Protein 2GKE (pdb70)

InterPro domains:
  IPR001653 Diaminopimelate epimerase, DapF [MF_00197] (1-274)
  IPR001653 Diaminopimelate epimerase, DapF [PF01678] (3-122)
  IPR001653 Diaminopimelate epimerase, DapF [PF01678] (152-266)
  IPR001653 Diaminopimelate epimerase, DapF [PTHR31689] (2-273)
  IPR001653 Diaminopimelate epimerase, DapF [TIGR00652] (1-272)
  IPR018510 Diaminopimelate epimerase, active site [PS01326] (64-78)

Solvent-accessible surface area: 11730 Å² total; per-residue (Å²): 33,124,16,4,18,0,45,0,9,33,2,15,0,0,0,0,21,17,67,109,47,131,17,143,39,73,63,112,25,2,107,112,1,10,72,129,176,110,28,31,2,3,16,3,0,0,1,0,30,59,37,173,64,119,154,27,27,12,14,2,61,1,12,6,26,47,8,29,62,16,7,7,13,1,0,0,0,0,0,0,0,40,7,0,43,94,85,61,44,22,142,111,100,75,0,26,0,12,10,103,105,44,85,6,54,0,21,23,71,146,94,100,65,0,70,0,34,8,18,74,2,62,30,101,10,86,139,0,27,6,83,27,140,142,85,92,114,70,8,113,0,194,16,137,87,89,77,10,97,3,3,2,0,3,6,14,8,2,3,0,4,11,97,23,143,58,14,149,111,14,52,0,117,98,10,0,52,57,0,20,72,18,141,48,4,90,101,72,0,6,0,5,0,2,30,38,74,78,98,95,46,0,71,2,31,4,50,11,20,9,31,17,69,14,90,1,9,1,1,4,0,0,0,0,0,0,2,0,27,40,42,49,75,8,57,60,76,0,65,0,36,13,69,30,26,53,1,87,0,54,3,102,12,101,60,80,44,0,62,0,10,2,61,15,55,54,87,90,79,19,146,36,109,89

Foldseek 3Di:
DKWFWKWFLQQIETEEECDPPPDDDALVVLLQQCDVPRHVHHQKYKYWHQDPPNVALTEIWIAGNSSDTFWDFQRVLQQVVVVCCVVVSDVDQWHWYHTPDGIKIWGQDPVRKIKIQLFFKAQACVVLPFDDPDGDLWDWADFPVDIFIFGWIHSSHIETEGEDADVVPPPCVPVVVRQQPGPRRPVGYWYKYWYDPAQAEIEIWIQDNRRGTGQDTQRRQQVNNLSCVVVVGHDQWHWYQGNSGIWIWGDPDDPTTIMIIGDMGTDGMDDDDD

Sequence (274 aa):
MQFSKMHGLGNDFVVVDGVTQNVFFTPETIRRLANRHCGIGFDQLLIVEAPYDPELDFHYRIFNADGSEVSQCGNGARCFARFVTLKGLTNKKDISVSTQKGNMVLTVKDDNQIRVNMGEPIWEPAKIPFTANKFEKNYILRTDIQTVLCGAVSMGNPHCVVQVDDIQTANVEQLGPLLESHERFPERVNAGFMQIINKEHIKLRVYERGAGETQACGSGACAAVAVGIMQGLLNNNVQVDLPGGSLMIEWNGVGHPLYMTGEATHIYDGFITL

Nearest PDB structures (foldseek):
  1gqz-assembly1_A  TM=9.013E-01  e=1.927E-58  Haemophilus influenzae Rd KW20
  2q9h-assembly1_A  TM=8.838E-01  e=5.453E-59  Haemophilus influenzae
  2q9j-assembly1_A  TM=8.646E-01  e=3.310E-58  Haemophilus influenzae
  1bwz-assembly1_A  TM=8.783E-01  e=7.097E-57  Haemophilus influenzae
  8qzy-assembly1_A  TM=8.628E-01  e=3.060E-44  Pseudomonas aeruginosa PA14

Structure (mmCIF, N/CA/C/O backbone):
data_2GKE
#
_entry.id   2GKE
#
_cell.length_a   96.394
_cell.length_b   104.020
_cell.length_c   59.936
_cell.angle_alpha   90.00
_cell.angle_beta   90.00
_cell.angle_gamma   90.00
#
_symmetry.space_group_name_H-M   'C 2 2 21'
#
loop_
_entity.id
_entity.type
_entity.pdbx_description
1 polymer 'Diaminopimelate epimerase'
2 non-polymer '(2S,6S)-2,6-DIAMINO-2-METHYLHEPTANEDIOIC ACID'
3 non-polymer GLYCEROL
4 non-polymer 'ACETIC ACID'
5 water water
#
loop_
_atom_site.group_PDB
_atom_site.id
_atom_site.type_symbol
_atom_site.label_atom_id
_atom_site.label_alt_id
_atom_site.label_comp_id
_atom_site.label_asym_id
_atom_site.label_entity_id
_atom_site.label_seq_id
_atom_site.pdbx_PDB_ins_code
_atom_site.Cartn_x
_atom_site.Cartn_y
_atom_site.Cartn_z
_atom_site.occupancy
_atom_site.B_iso_or_equiv
_atom_site.auth_seq_id
_atom_site.auth_comp_id
_atom_site.auth_asym_id
_atom_site.auth_atom_id
_atom_site.pdbx_PDB_model_num
ATOM 1 N N . MET A 1 1 ? 42.380 8.498 -4.487 1.00 18.33 1 MET A N 1
ATOM 2 C CA . MET A 1 1 ? 41.856 8.984 -3.176 1.00 15.87 1 MET A CA 1
ATOM 3 C C . MET A 1 1 ? 41.726 7.816 -2.191 1.00 13.69 1 MET A C 1
ATOM 4 O O . MET A 1 1 ? 40.986 6.889 -2.475 1.00 12.93 1 MET A O 1
ATOM 9 N N . GLN A 1 2 ? 42.462 7.852 -1.080 1.00 11.81 2 GLN A N 1
ATOM 10 C CA . GLN A 1 2 ? 42.280 6.907 0.026 1.00 12.23 2 GLN A CA 1
ATOM 11 C C . GLN A 1 2 ? 41.094 7.393 0.852 1.00 9.32 2 GLN A C 1
ATOM 12 O O . GLN A 1 2 ? 40.917 8.589 1.065 1.00 8.72 2 GLN A O 1
ATOM 18 N N . PHE A 1 3 ? 40.271 6.463 1.332 1.00 7.88 3 PHE A N 1
ATOM 19 C CA . PHE A 1 3 ? 39.140 6.775 2.201 1.00 7.10 3 PHE A CA 1
ATOM 20 C C . PHE A 1 3 ? 38.905 5.646 3.195 1.00 6.85 3 PHE A C 1
ATOM 21 O O . PHE A 1 3 ? 39.420 4.538 3.061 1.00 7.25 3 PHE A O 1
ATOM 29 N N . SER A 1 4 ? 38.068 5.918 4.179 1.00 7.48 4 SER A N 1
ATOM 30 C CA . SER A 1 4 ? 37.579 4.896 5.081 1.00 7.18 4 SER A CA 1
ATOM 31 C C . SER A 1 4 ? 36.068 4.910 5.118 1.00 6.99 4 SER A C 1
ATOM 32 O O . SER A 1 4 ? 35.436 5.946 4.921 1.00 9.85 4 SER A O 1
ATOM 35 N N . LYS A 1 5 ? 35.498 3.740 5.327 1.00 6.09 5 LYS A N 1
ATOM 36 C CA . LYS A 1 5 ? 34.052 3.596 5.513 1.00 5.77 5 LYS A CA 1
ATOM 37 C C . LYS A 1 5 ? 33.800 3.381 7.003 1.00 6.06 5 LYS A C 1
ATOM 38 O O . LYS A 1 5 ? 34.443 2.541 7.639 1.00 7.24 5 LYS A O 1
ATOM 44 N N . MET A 1 6 ? 32.828 4.118 7.531 1.00 5.90 6 MET A N 1
ATOM 45 C CA . MET A 1 6 ? 32.470 4.140 8.942 1.00 6.69 6 MET A CA 1
ATOM 46 C C . MET A 1 6 ? 30.972 4.240 9.084 1.00 6.36 6 MET A C 1
ATOM 47 O O . MET A 1 6 ? 30.258 4.540 8.119 1.00 6.33 6 MET A O 1
ATOM 52 N N . HIS A 1 7 ? 30.468 3.955 10.279 1.00 6.35 7 HIS A N 1
ATOM 53 C CA . HIS A 1 7 ? 29.077 4.253 10.575 1.00 5.88 7 HIS A CA 1
ATOM 54 C C . HIS A 1 7 ? 28.897 4.621 12.021 1.00 5.94 7 HIS A C 1
ATOM 55 O O . HIS A 1 7 ? 29.660 4.209 12.908 1.00 6.96 7 HIS A O 1
ATOM 62 N N . GLY A 1 8 ? 27.812 5.339 12.242 1.00 6.34 8 GLY A N 1
ATOM 63 C CA . GLY A 1 8 ? 27.320 5.651 13.582 1.00 7.84 8 GLY A CA 1
ATOM 64 C C . GLY A 1 8 ? 25.859 5.256 13.620 1.00 8.22 8 GLY A C 1
ATOM 65 O O . GLY A 1 8 ? 25.045 5.885 12.957 1.00 7.52 8 GLY A O 1
ATOM 66 N N . LEU A 1 9 ? 25.533 4.186 14.340 1.00 8.53 9 LEU A N 1
ATOM 67 C CA . LEU A 1 9 ? 24.150 3.676 14.431 1.00 8.67 9 LEU A CA 1
ATOM 68 C C . LEU A 1 9 ? 23.546 3.378 13.064 1.00 8.11 9 LEU A C 1
ATOM 69 O O . LEU A 1 9 ? 22.329 3.495 12.862 1.00 9.38 9 LEU A O 1
ATOM 74 N N . GLY A 1 10 ? 24.391 2.962 12.131 1.00 7.85 10 GLY A N 1
ATOM 75 C CA . GLY A 1 10 ? 23.910 2.572 10.796 1.00 7.57 10 GLY A CA 1
ATOM 76 C C . GLY A 1 10 ? 23.736 3.699 9.809 1.00 7.17 10 GLY A C 1
ATOM 77 O O . GLY A 1 10 ? 23.321 3.475 8.673 1.00 9.16 10 GLY A O 1
ATOM 78 N N . ASN A 1 11 ? 24.014 4.919 10.260 1.00 6.89 11 ASN A N 1
ATOM 79 C CA . ASN A 1 11 ? 24.161 6.097 9.395 1.00 6.49 11 ASN A CA 1
ATOM 80 C C . ASN A 1 11 ? 25.592 6.043 8.913 1.00 7.46 11 ASN A C 1
ATOM 81 O O . ASN A 1 11 ? 26.518 6.158 9.698 1.00 7.55 11 ASN A O 1
ATOM 86 N N . ASP A 1 12 ? 25.763 5.751 7.621 1.00 6.65 12 ASP A N 1
ATOM 87 C CA . ASP A 1 12 ? 27.085 5.360 7.090 1.00 6.51 12 ASP A CA 1
ATOM 88 C C . ASP A 1 12 ? 27.783 6.453 6.295 1.00 6.50 12 ASP A C 1
ATOM 89 O O . ASP A 1 12 ? 27.158 7.229 5.568 1.00 7.75 12 ASP A O 1
ATOM 94 N N . PHE A 1 13 ? 29.108 6.451 6.419 1.00 5.94 13 PHE A N 1
ATOM 95 C CA . PHE A 1 13 ? 29.947 7.543 5.931 1.00 6.40 13 PHE A CA 1
ATOM 96 C C . PHE A 1 13 ? 31.166 7.053 5.154 1.00 5.99 13 PHE A C 1
ATOM 97 O O . PHE A 1 13 ? 31.782 6.038 5.509 1.00 6.64 13 PHE A O 1
ATOM 105 N N . VAL A 1 14 ? 31.520 7.809 4.120 1.00 6.32 14 VAL A N 1
ATOM 106 C CA . VAL A 1 14 ? 32.888 7.814 3.613 1.00 6.15 14 VAL A CA 1
ATOM 107 C C . VAL A 1 14 ? 33.603 8.965 4.313 1.00 6.63 14 VAL A C 1
ATOM 108 O O . VAL A 1 14 ? 33.098 10.084 4.369 1.00 7.79 14 VAL A O 1
ATOM 112 N N . VAL A 1 15 ? 34.754 8.652 4.888 1.00 5.75 15 VAL A N 1
ATOM 113 C CA . VAL A 1 15 ? 35.576 9.635 5.596 1.00 7.13 15 VAL A CA 1
ATOM 114 C C . VAL A 1 15 ? 36.932 9.735 4.894 1.00 7.03 15 VAL A C 1
ATOM 115 O O . VAL A 1 15 ? 37.581 8.736 4.627 1.00 7.55 15 VAL A O 1
ATOM 119 N N . VAL A 1 16 ? 37.345 10.962 4.612 1.00 7.22 16 VAL A N 1
ATOM 120 C CA . VAL A 1 16 ? 38.557 11.192 3.821 1.00 7.27 16 VAL A CA 1
ATOM 121 C C . VAL A 1 16 ? 39.533 12.077 4.579 1.00 7.79 16 VAL A C 1
ATOM 122 O O . VAL A 1 16 ? 39.164 13.160 5.021 1.00 7.60 16 VAL A O 1
ATOM 126 N N . ASP A 1 17 ? 40.788 11.632 4.653 1.00 7.98 17 ASP A N 1
ATOM 127 C CA . ASP A 1 17 ? 41.889 12.455 5.136 1.00 8.41 17 ASP A CA 1
ATOM 128 C C . ASP A 1 17 ? 42.258 13.474 4.052 1.00 8.00 17 ASP A C 1
ATOM 129 O O . ASP A 1 17 ? 42.906 13.127 3.065 1.00 8.13 17 ASP A O 1
ATOM 134 N N . GLY A 1 18 ? 41.852 14.727 4.255 1.00 7.72 18 GLY A N 1
ATOM 135 C CA . GLY A 1 18 ? 42.160 15.835 3.380 1.00 8.01 18 GLY A CA 1
ATOM 136 C C . GLY A 1 18 ? 43.283 16.689 3.923 1.00 9.66 18 GLY A C 1
ATOM 137 O O . GLY A 1 18 ? 43.489 17.804 3.439 1.00 10.24 18 GLY A O 1
ATOM 138 N N . VAL A 1 19 ? 44.004 16.151 4.910 1.00 10.27 19 VAL A N 1
ATOM 139 C CA . VAL A 1 19 ? 45.210 16.781 5.481 1.00 10.48 19 VAL A CA 1
ATOM 140 C C . VAL A 1 19 ? 46.419 16.324 4.693 1.00 10.99 19 VAL A C 1
ATOM 141 O O . VAL A 1 19 ? 47.238 17.162 4.287 1.00 13.00 19 VAL A O 1
ATOM 145 N N . THR A 1 20 ? 46.540 15.013 4.469 1.00 10.07 20 THR A N 1
ATOM 146 C CA . THR A 1 20 ? 47.663 14.445 3.741 1.00 11.16 20 THR A CA 1
ATOM 147 C C . THR A 1 20 ? 47.362 14.157 2.276 1.00 11.23 20 THR A C 1
ATOM 148 O O . THR A 1 20 ? 48.242 13.716 1.534 1.00 13.88 20 THR A O 1
ATOM 152 N N . GLN A 1 21 ? 46.127 14.439 1.857 1.00 10.23 21 GLN A N 1
ATOM 153 C CA . GLN A 1 21 ? 45.708 14.365 0.457 1.00 10.81 21 GLN A CA 1
ATOM 154 C C . GLN A 1 21 ? 45.049 15.671 0.075 1.00 10.32 21 GLN A C 1
ATOM 155 O O . GLN A 1 21 ? 44.456 16.340 0.908 1.00 10.48 21 GLN A O 1
ATOM 161 N N . ASN A 1 22 ? 45.097 16.006 -1.200 1.00 11.85 22 ASN A N 1
ATOM 162 C CA . ASN A 1 22 ? 44.417 17.173 -1.738 1.00 12.80 22 ASN A CA 1
ATOM 163 C C . ASN A 1 22 ? 43.097 16.698 -2.322 1.00 12.75 22 ASN A C 1
ATOM 164 O O . ASN A 1 22 ? 43.069 16.134 -3.415 1.00 14.86 22 ASN A O 1
ATOM 169 N N . VAL A 1 23 ? 42.015 16.946 -1.578 1.00 11.62 23 VAL A N 1
ATOM 170 C CA . VAL A 1 23 ? 40.697 16.360 -1.836 1.00 11.78 23 VAL A CA 1
ATOM 171 C C . VAL A 1 23 ? 39.706 17.405 -2.314 1.00 10.69 23 VAL A C 1
ATOM 172 O O . VAL A 1 23 ? 39.417 18.371 -1.606 1.00 11.63 23 VAL A O 1
ATOM 176 N N . PHE A 1 24 ? 39.203 17.194 -3.526 1.00 11.41 24 PHE A N 1
ATOM 177 C CA . PHE A 1 24 ? 38.149 18.021 -4.078 1.00 11.61 24 PHE A CA 1
ATOM 178 C C . PHE A 1 24 ? 37.384 17.254 -5.131 1.00 11.58 24 PHE A C 1
ATOM 179 O O . PHE A 1 24 ? 37.890 16.320 -5.732 1.00 11.53 24 PHE A O 1
ATOM 187 N N . PHE A 1 25 ? 36.152 17.673 -5.381 1.00 11.48 25 PHE A N 1
ATOM 188 C CA . PHE A 1 25 ? 35.304 16.948 -6.323 1.00 11.39 25 PHE A CA 1
ATOM 189 C C . PHE A 1 25 ? 34.045 17.755 -6.608 1.00 10.37 25 PHE A C 1
ATOM 190 O O . PHE A 1 25 ? 33.699 18.692 -5.884 1.00 11.54 25 PHE A O 1
ATOM 198 N N . THR A 1 26 ? 33.355 17.359 -7.658 1.00 8.73 26 THR A N 1
ATOM 199 C CA . THR A 1 26 ? 32.078 17.972 -8.006 1.00 8.23 26 THR A CA 1
ATOM 200 C C . THR A 1 26 ? 30.916 17.276 -7.283 1.00 8.00 26 THR A C 1
ATOM 201 O O . THR A 1 26 ? 31.030 16.115 -6.840 1.00 8.08 26 THR A O 1
ATOM 205 N N . PRO A 1 27 ? 29.777 17.945 -7.187 1.00 8.35 27 PRO A N 1
ATOM 206 C CA . PRO A 1 27 ? 28.574 17.289 -6.703 1.00 9.23 27 PRO A CA 1
ATOM 207 C C . PRO A 1 27 ? 28.178 16.055 -7.523 1.00 8.86 27 PRO A C 1
ATOM 208 O O . PRO A 1 27 ? 27.683 15.089 -6.976 1.00 8.04 27 PRO A O 1
ATOM 212 N N . GLU A 1 28 ? 28.432 16.052 -8.818 1.00 8.57 28 GLU A N 1
ATOM 213 C CA . GLU A 1 28 ? 28.161 14.881 -9.641 1.00 8.92 28 GLU A CA 1
ATOM 214 C C . GLU A 1 28 ? 28.990 13.680 -9.176 1.00 8.22 28 GLU A C 1
ATOM 215 O O . GLU A 1 28 ? 28.510 12.541 -9.101 1.00 8.56 28 GLU A O 1
ATOM 221 N N . THR A 1 29 ? 30.263 13.917 -8.873 1.00 8.17 29 THR A N 1
ATOM 222 C CA . THR A 1 29 ? 31.107 12.859 -8.333 1.00 8.06 29 THR A CA 1
ATOM 223 C C . THR A 1 29 ? 30.551 12.357 -6.990 1.00 6.70 29 THR A C 1
ATOM 224 O O . THR A 1 29 ? 30.492 11.147 -6.745 1.00 7.61 29 THR A O 1
ATOM 228 N N . ILE A 1 30 ? 30.153 13.262 -6.104 1.00 6.88 30 ILE A N 1
ATOM 229 C CA . ILE A 1 30 ? 29.573 12.834 -4.827 1.00 8.69 30 ILE A CA 1
ATOM 230 C C . ILE A 1 30 ? 28.369 11.922 -5.043 1.00 7.85 30 ILE A C 1
ATOM 231 O O . ILE A 1 30 ? 28.276 10.853 -4.444 1.00 7.21 30 ILE A O 1
ATOM 236 N N . ARG A 1 31 ? 27.489 12.296 -5.959 1.00 7.83 31 ARG A N 1
ATOM 237 C CA . ARG A 1 31 ? 26.269 11.540 -6.223 1.00 8.62 31 ARG A CA 1
ATOM 238 C C . ARG A 1 31 ? 26.598 10.180 -6.802 1.00 8.68 31 ARG A C 1
ATOM 239 O O . ARG A 1 31 ? 25.990 9.175 -6.418 1.00 9.57 31 ARG A O 1
ATOM 247 N N . ARG A 1 32 ? 27.580 10.125 -7.695 1.00 9.17 32 ARG A N 1
ATOM 248 C CA . ARG A 1 32 ? 28.020 8.837 -8.259 1.00 10.64 32 ARG A CA 1
ATOM 249 C C . ARG A 1 32 ? 28.540 7.932 -7.152 1.00 9.69 32 ARG A C 1
ATOM 250 O O . ARG A 1 32 ? 28.207 6.746 -7.106 1.00 11.52 32 ARG A O 1
ATOM 258 N N . LEU A 1 33 ? 29.398 8.469 -6.295 1.00 8.80 33 LEU A N 1
ATOM 259 C CA . LEU A 1 33 ? 29.995 7.680 -5.247 1.00 9.12 33 LEU A CA 1
ATOM 260 C C . LEU A 1 33 ? 28.992 7.254 -4.160 1.00 6.89 33 LEU A C 1
ATOM 261 O O . LEU A 1 33 ? 29.168 6.217 -3.528 1.00 7.38 33 LEU A O 1
ATOM 266 N N . ALA A 1 34 ? 27.940 8.031 -3.949 1.00 7.94 34 ALA A N 1
ATOM 267 C CA . ALA A 1 34 ? 26.948 7.728 -2.944 1.00 6.80 34 ALA A CA 1
ATOM 268 C C . ALA A 1 34 ? 26.081 6.535 -3.316 1.00 7.41 34 ALA A C 1
ATOM 269 O O . ALA A 1 34 ? 25.475 5.898 -2.457 1.00 7.96 34 ALA A O 1
ATOM 271 N N . ASN A 1 35 ? 25.979 6.278 -4.609 1.00 7.59 35 ASN A N 1
ATOM 272 C CA . ASN A 1 35 ? 25.138 5.198 -5.101 1.00 7.94 35 ASN A CA 1
ATOM 273 C C . ASN A 1 35 ? 25.587 3.846 -4.535 1.00 8.75 35 ASN A C 1
ATOM 274 O O . ASN A 1 35 ? 26.765 3.492 -4.592 1.00 7.66 35 ASN A O 1
ATOM 279 N N . ARG A 1 36 ? 24.661 3.082 -3.956 1.00 8.57 36 ARG A N 1
ATOM 280 C CA . ARG A 1 36 ? 25.057 1.875 -3.205 1.00 9.67 36 ARG A CA 1
ATOM 281 C C . ARG A 1 36 ? 25.359 0.706 -4.109 1.00 9.60 36 ARG A C 1
ATOM 282 O O . ARG A 1 36 ? 26.067 -0.191 -3.700 1.00 11.94 36 ARG A O 1
ATOM 290 N N . HIS A 1 37 ? 24.884 0.741 -5.341 1.00 9.02 37 HIS A N 1
ATOM 291 C CA . HIS A 1 37 ? 25.109 -0.372 -6.266 1.00 9.46 37 HIS A CA 1
ATOM 292 C C . HIS A 1 37 ? 26.194 -0.097 -7.287 1.00 9.41 37 HIS A C 1
ATOM 293 O O . HIS A 1 37 ? 26.850 -1.008 -7.732 1.00 11.65 37 HIS A O 1
ATOM 300 N N . CYS A 1 38 ? 26.392 1.154 -7.674 1.00 9.30 38 CYS A N 1
ATOM 301 C CA . CYS A 1 38 ? 27.401 1.461 -8.664 1.00 9.42 38 CYS A CA 1
ATOM 302 C C . CYS A 1 38 ? 28.509 2.364 -8.144 1.00 9.29 38 CYS A C 1
ATOM 303 O O . CYS A 1 38 ? 29.471 2.650 -8.866 1.00 9.82 38 CYS A O 1
ATOM 306 N N . GLY A 1 39 ? 28.406 2.769 -6.882 1.00 7.68 39 GLY A N 1
ATOM 307 C CA . GLY A 1 39 ? 29.420 3.583 -6.237 1.00 8.20 39 GLY A CA 1
ATOM 308 C C . GLY A 1 39 ? 29.952 2.915 -4.990 1.00 7.30 39 GLY A C 1
ATOM 309 O O . GLY A 1 39 ? 30.006 1.686 -4.911 1.00 8.52 39 GLY A O 1
ATOM 310 N N . ILE A 1 40 ? 30.360 3.731 -4.020 1.00 7.61 40 ILE A N 1
ATOM 311 C CA . ILE A 1 40 ? 30.801 3.220 -2.749 1.00 6.73 40 ILE A CA 1
ATOM 312 C C . ILE A 1 40 ? 29.592 2.905 -1.862 1.00 6.79 40 ILE A C 1
ATOM 313 O O . ILE A 1 40 ? 29.496 1.832 -1.243 1.00 7.19 40 ILE A O 1
ATOM 318 N N . GLY A 1 41 ? 28.654 3.844 -1.808 1.00 6.66 41 GLY A N 1
ATOM 319 C CA . GLY A 1 41 ? 27.465 3.718 -0.974 1.00 6.48 41 GLY A CA 1
ATOM 320 C C . GLY A 1 41 ? 27.617 4.412 0.360 1.00 6.94 41 GLY A C 1
ATOM 321 O O . GLY A 1 41 ? 28.441 4.022 1.173 1.00 8.92 41 GLY A O 1
ATOM 322 N N . PHE A 1 42 ? 26.896 5.509 0.553 1.00 6.30 42 PHE A N 1
ATOM 323 C CA . PHE A 1 42 ? 26.950 6.247 1.797 1.00 6.39 42 PHE A CA 1
ATOM 324 C C . PHE A 1 42 ? 25.774 7.209 1.922 1.00 6.09 42 PHE A C 1
ATOM 325 O O . PHE A 1 42 ? 25.159 7.583 0.937 1.00 6.99 42 PHE A O 1
ATOM 333 N N . ASP A 1 43 ? 25.452 7.583 3.156 1.00 6.82 43 ASP A N 1
ATOM 334 C CA . ASP A 1 43 ? 24.539 8.677 3.446 1.00 5.91 43 ASP A CA 1
ATOM 335 C C . ASP A 1 43 ? 25.270 10.023 3.349 1.00 6.14 43 ASP A C 1
ATOM 336 O O . ASP A 1 43 ? 24.736 10.995 2.828 1.00 7.24 43 ASP A O 1
ATOM 341 N N . GLN A 1 44 ? 26.481 10.094 3.911 1.00 5.66 44 GLN A N 1
ATOM 342 C CA . GLN A 1 44 ? 27.288 11.303 3.857 1.00 6.12 44 GLN A CA 1
ATOM 343 C C . GLN A 1 44 ? 28.744 10.989 3.595 1.00 6.18 44 GLN A C 1
ATOM 344 O O . GLN A 1 44 ? 29.220 9.901 3.925 1.00 6.09 44 GLN A O 1
ATOM 350 N N . LEU A 1 45 ? 29.455 11.978 3.066 1.00 6.67 45 LEU A N 1
ATOM 351 C CA . L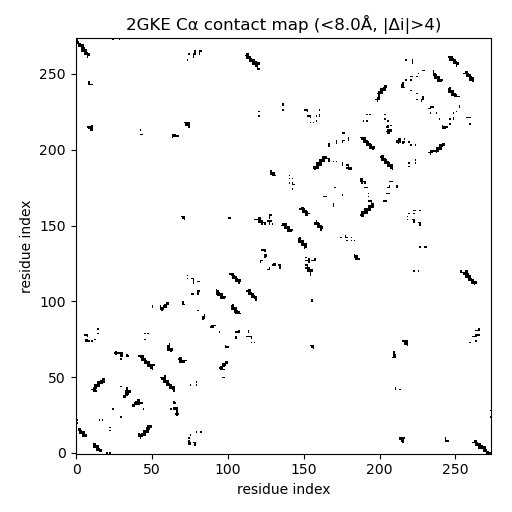EU A 1 45 ? 30.906 11.941 2.909 1.00 6.70 45 LEU A CA 1
ATOM 352 C C . LEU A 1 45 ? 31.502 13.074 3.732 1.00 6.76 45 LEU A C 1
ATOM 353 O O . LEU A 1 45 ? 31.017 14.214 3.680 1.00 7.01 45 LEU A O 1
ATOM 358 N N . LEU A 1 46 ? 32.516 12.742 4.522 1.00 5.65 46 LEU A N 1
ATOM 359 C CA . LEU A 1 46 ? 33.139 13.691 5.436 1.00 5.56 46 LEU A CA 1
ATOM 360 C C . LEU A 1 46 ? 34.583 13.892 5.049 1.00 7.10 46 LEU A C 1
ATOM 361 O O . LEU A 1 46 ? 35.263 12.948 4.671 1.00 7.42 46 LEU A O 1
ATOM 366 N N . ILE A 1 47 ? 35.049 15.123 5.146 1.00 6.97 47 ILE A N 1
ATOM 367 C CA . ILE A 1 47 ? 36.472 15.424 4.938 1.00 7.52 47 ILE A CA 1
ATOM 368 C C . ILE A 1 47 ? 37.085 16.011 6.212 1.00 8.17 47 ILE A C 1
ATOM 369 O O . ILE A 1 47 ? 36.531 16.924 6.822 1.00 7.97 47 ILE A O 1
ATOM 374 N N . VAL A 1 48 ? 38.252 15.479 6.553 1.00 7.53 48 VAL A N 1
ATOM 375 C CA . VAL A 1 48 ? 39.114 16.016 7.599 1.00 7.94 48 VAL A CA 1
ATOM 376 C C . VAL A 1 48 ? 40.126 16.920 6.910 1.00 8.31 48 VAL A C 1
ATOM 377 O O . VAL A 1 48 ? 40.871 16.486 6.045 1.00 9.44 48 VAL A O 1
ATOM 381 N N . GLU A 1 49 ? 40.133 18.197 7.265 1.00 8.44 49 GLU A N 1
ATOM 382 C CA . GLU A 1 49 ? 41.047 19.151 6.681 1.00 9.52 49 GLU A CA 1
ATOM 383 C C . GLU A 1 49 ? 41.903 19.799 7.765 1.00 9.59 49 GLU A C 1
ATOM 384 O O . GLU A 1 49 ? 41.591 19.749 8.954 1.00 9.98 49 GLU A O 1
ATOM 390 N N . ALA A 1 50 ? 43.018 20.390 7.348 1.00 10.89 50 ALA A N 1
ATOM 391 C CA . ALA A 1 50 ? 43.799 21.245 8.235 1.00 11.38 50 ALA A CA 1
ATOM 392 C C . ALA A 1 50 ? 42.953 22.433 8.663 1.00 12.66 50 ALA A C 1
ATOM 393 O O . ALA A 1 50 ? 42.116 22.916 7.893 1.00 12.49 50 ALA A O 1
ATOM 395 N N . PRO A 1 51 ? 43.136 22.876 9.904 1.00 12.73 51 PRO A N 1
ATOM 396 C CA . PRO A 1 51 ? 42.342 23.977 10.397 1.00 13.93 51 PRO A CA 1
ATOM 397 C C . PRO A 1 51 ? 42.744 25.317 9.795 1.00 14.73 51 PRO A C 1
ATOM 398 O O . PRO A 1 51 ? 43.923 25.545 9.515 1.00 16.42 51 PRO A O 1
ATOM 402 N N . TYR A 1 52 ? 41.778 26.208 9.652 1.00 15.40 52 TYR A N 1
ATOM 403 C CA . TYR A 1 52 ? 42.050 27.592 9.289 1.00 16.57 52 TYR A CA 1
ATOM 404 C C . TYR A 1 52 ? 42.569 28.382 10.500 1.00 16.88 52 TYR A C 1
ATOM 405 O O . TYR A 1 52 ? 43.431 29.254 10.371 1.00 19.44 52 TYR A O 1
ATOM 414 N N . ASP A 1 53 ? 42.028 28.084 11.673 1.00 15.92 53 ASP A N 1
ATOM 415 C CA . ASP A 1 53 ? 42.515 28.635 12.930 1.00 16.34 53 ASP A CA 1
ATOM 416 C C . ASP A 1 53 ? 43.523 27.622 13.463 1.00 15.83 53 ASP A C 1
ATOM 417 O O . ASP A 1 53 ? 43.137 26.527 13.899 1.00 14.98 53 ASP A O 1
ATOM 422 N N . PRO A 1 54 ? 44.827 27.963 13.412 1.00 16.28 54 PRO A N 1
ATOM 423 C CA . PRO A 1 54 ? 45.844 26.971 13.751 1.00 16.67 54 PRO A CA 1
ATOM 424 C C . PRO A 1 54 ? 45.835 26.531 15.207 1.00 16.17 54 PRO A C 1
ATOM 425 O O . PRO A 1 54 ? 46.469 25.537 15.537 1.00 17.05 54 PRO A O 1
ATOM 429 N N . GLU A 1 55 ? 45.102 27.225 16.075 1.00 16.06 55 GLU A N 1
ATOM 430 C CA . GLU A 1 55 ? 44.885 26.755 17.446 1.00 16.77 55 GLU A CA 1
ATOM 431 C C . GLU A 1 55 ? 43.943 25.552 17.533 1.00 16.29 55 GLU A C 1
ATOM 432 O O . GLU A 1 55 ? 43.872 24.890 18.571 1.00 19.02 55 GLU A O 1
ATOM 438 N N . LEU A 1 56 ? 43.183 25.293 16.480 1.00 14.06 56 LEU A N 1
ATOM 439 C CA . LEU A 1 56 ? 42.293 24.116 16.481 1.00 13.16 56 LEU A CA 1
ATOM 440 C C . LEU A 1 56 ? 43.035 22.910 15.918 1.00 12.27 56 LEU A C 1
ATOM 441 O O . LEU A 1 56 ? 44.131 23.028 15.339 1.00 13.11 56 LEU A O 1
ATOM 446 N N . ASP A 1 57 ? 42.455 21.730 16.074 1.00 10.81 57 ASP A N 1
ATOM 447 C CA . ASP A 1 57 ? 43.080 20.532 15.524 1.00 10.63 57 ASP A CA 1
ATOM 448 C C . ASP A 1 57 ? 42.753 20.275 14.057 1.00 9.84 57 ASP A C 1
ATOM 449 O O . ASP A 1 57 ? 43.646 19.936 13.283 1.00 10.30 57 ASP A O 1
ATOM 454 N N . PHE A 1 58 ? 41.482 20.402 13.665 1.00 8.16 58 PHE A N 1
ATOM 455 C CA . PHE A 1 58 ? 41.043 20.096 12.283 1.00 8.20 58 PHE A CA 1
ATOM 456 C C . PHE A 1 58 ? 39.877 20.991 11.894 1.00 8.18 58 PHE A C 1
ATOM 457 O O . PHE A 1 58 ? 39.212 21.559 12.750 1.00 9.63 58 PHE A O 1
ATOM 465 N N . HIS A 1 59 ? 39.642 21.036 10.590 1.00 7.59 59 HIS A N 1
ATOM 466 C CA . HIS A 1 59 ? 38.395 21.522 9.995 1.00 8.08 59 HIS A CA 1
ATOM 467 C C . HIS A 1 59 ? 37.601 20.326 9.479 1.00 8.02 59 HIS A C 1
ATOM 468 O O . HIS A 1 59 ? 38.169 19.325 9.017 1.00 9.54 59 HIS A O 1
ATOM 475 N N . TYR A 1 60 ? 36.281 20.431 9.564 1.00 7.45 60 TYR A N 1
ATOM 476 C CA . TYR A 1 60 ? 35.352 19.336 9.281 1.00 8.31 60 TYR A CA 1
ATOM 477 C C . TYR A 1 60 ? 34.343 19.752 8.233 1.00 8.51 60 TYR A C 1
ATOM 478 O O . TYR A 1 60 ? 33.622 20.707 8.463 1.00 8.83 60 TYR A O 1
ATOM 487 N N . ARG A 1 61 ? 34.309 19.042 7.102 1.00 7.76 61 ARG A N 1
ATOM 488 C CA . ARG A 1 61 ? 33.332 19.286 6.052 1.00 7.30 61 ARG A CA 1
ATOM 489 C C . ARG A 1 61 ? 32.441 18.076 5.855 1.00 7.22 61 ARG A C 1
ATOM 490 O O . ARG A 1 61 ? 32.855 16.917 6.068 1.00 7.22 61 ARG A O 1
ATOM 498 N N . ILE A 1 62 ? 31.198 18.343 5.468 1.00 6.69 62 ILE A N 1
ATOM 499 C CA . ILE A 1 62 ? 30.159 17.308 5.350 1.00 6.88 62 ILE A CA 1
ATOM 500 C C . ILE A 1 62 ? 29.410 17.443 4.027 1.00 5.89 62 ILE A C 1
ATOM 501 O O . ILE A 1 62 ? 28.976 18.546 3.689 1.00 7.35 62 ILE A O 1
ATOM 506 N N . PHE A 1 63 ? 29.215 16.323 3.326 1.00 7.01 63 PHE A N 1
ATOM 507 C CA . PHE A 1 63 ? 28.476 16.309 2.076 1.00 6.40 63 PHE A CA 1
ATOM 508 C C . PHE A 1 63 ? 27.404 15.241 2.168 1.00 7.13 63 PHE A C 1
ATOM 509 O O . PHE A 1 63 ? 27.674 14.113 2.584 1.00 7.42 63 PHE A O 1
ATOM 517 N N . ASN A 1 64 ? 26.190 15.577 1.738 1.00 6.97 64 ASN A N 1
ATOM 518 C CA . ASN A 1 64 ? 25.120 14.615 1.637 1.00 6.36 64 ASN A CA 1
ATOM 519 C C . ASN A 1 64 ? 25.231 13.777 0.369 1.00 6.53 64 ASN A C 1
ATOM 520 O O . ASN A 1 64 ? 25.879 14.154 -0.616 1.00 7.39 64 ASN A O 1
ATOM 525 N N . ALA A 1 65 ? 24.518 12.666 0.360 1.00 6.88 65 ALA A N 1
ATOM 526 C CA . ALA A 1 65 ? 24.440 11.790 -0.787 1.00 7.09 65 ALA A CA 1
ATOM 527 C C . ALA A 1 65 ? 23.958 12.484 -2.046 1.00 7.70 65 ALA A C 1
ATOM 528 O O . ALA A 1 65 ? 24.280 12.039 -3.142 1.00 8.46 65 ALA A O 1
ATOM 530 N N . ASP A 1 66 ? 23.178 13.556 -1.909 1.00 7.27 66 ASP A N 1
ATOM 531 C CA . ASP A 1 66 ? 22.703 14.329 -3.071 1.00 8.00 66 ASP A CA 1
ATOM 532 C C . ASP A 1 66 ? 23.708 15.325 -3.605 1.00 8.62 66 ASP A C 1
ATOM 533 O O . ASP A 1 66 ? 23.388 16.065 -4.535 1.00 8.70 66 ASP A O 1
ATOM 538 N N . GLY A 1 67 ? 24.909 15.344 -3.033 1.00 7.60 67 GLY A N 1
ATOM 539 C CA . GLY A 1 67 ? 25.969 16.236 -3.454 1.00 8.07 67 GLY A CA 1
ATOM 540 C C . GLY A 1 67 ? 26.043 17.573 -2.761 1.00 7.79 67 GLY A C 1
ATOM 541 O O . GLY A 1 67 ? 26.939 18.349 -3.066 1.00 11.90 67 GLY A O 1
ATOM 542 N N . SER A 1 68 ? 25.114 17.858 -1.844 1.00 6.90 68 SER A N 1
ATOM 543 C CA . SER A 1 68 ? 25.103 19.137 -1.135 1.00 7.21 68 SER A CA 1
ATOM 544 C C . SER A 1 68 ? 26.099 19.182 0.008 1.00 7.33 68 SER A C 1
ATOM 545 O O . SER A 1 68 ? 26.268 18.226 0.717 1.00 9.45 68 SER A O 1
ATOM 548 N N . GLU A 1 69 ? 26.755 20.326 0.165 1.00 7.26 69 GLU A N 1
ATOM 549 C CA . GLU A 1 69 ? 27.670 20.545 1.274 1.00 7.09 69 GLU A CA 1
ATOM 550 C C . GLU A 1 69 ? 26.944 21.280 2.386 1.00 6.75 69 GLU A C 1
ATOM 551 O O . GLU A 1 69 ? 26.292 22.314 2.129 1.00 9.58 69 GLU A O 1
ATOM 557 N N . VAL A 1 70 ? 27.064 20.755 3.598 1.00 6.84 70 VAL A N 1
ATOM 558 C CA . VAL A 1 70 ? 26.384 21.331 4.757 1.00 7.78 70 VAL A CA 1
ATOM 559 C C . VAL A 1 70 ? 27.373 21.495 5.928 1.00 7.68 70 VAL A C 1
ATOM 560 O O . VAL A 1 70 ? 28.543 21.124 5.805 1.00 9.50 70 VAL A O 1
ATOM 564 N N . SER A 1 71 ? 26.914 22.015 7.060 1.00 7.81 71 SER A N 1
ATOM 565 C CA . SER A 1 71 ? 27.834 22.467 8.110 1.00 8.30 71 SER A CA 1
ATOM 566 C C . SER A 1 71 ? 27.774 21.691 9.409 1.00 7.98 71 SER A C 1
ATOM 567 O O . SER A 1 71 ? 28.445 22.062 10.365 1.00 9.89 71 SER A O 1
ATOM 570 N N . GLN A 1 72 ? 27.013 20.595 9.466 1.00 6.91 72 GLN A N 1
ATOM 571 C CA . GLN A 1 72 ? 26.919 19.832 10.692 1.00 8.03 72 GLN A CA 1
ATOM 572 C C . GLN A 1 72 ? 26.576 18.401 10.351 1.00 7.21 72 GLN A C 1
ATOM 573 O O . GLN A 1 72 ? 25.860 18.161 9.381 1.00 8.49 72 GLN A O 1
ATOM 579 N N . CYS A 1 73 ? 27.073 17.472 11.168 1.00 7.64 73 CYS A N 1
ATOM 580 C CA . CYS A 1 73 ? 26.606 16.086 11.213 1.00 8.30 73 CYS A CA 1
ATOM 581 C C . CYS A 1 73 ? 27.136 15.434 12.481 1.00 8.45 73 CYS A C 1
ATOM 582 O O . CYS A 1 73 ? 28.345 15.308 12.661 1.00 9.48 73 CYS A O 1
ATOM 585 N N . GLY A 1 74 ? 26.227 15.098 13.388 1.00 7.72 74 GLY A N 1
ATOM 586 C CA . GLY A 1 74 ? 26.568 14.515 14.682 1.00 7.94 74 GLY A CA 1
ATOM 587 C C . GLY A 1 74 ? 27.094 13.086 14.660 1.00 7.47 74 GLY A C 1
ATOM 588 O O . GLY A 1 74 ? 28.119 12.801 15.271 1.00 7.10 74 GLY A O 1
ATOM 589 N N . ASN A 1 75 ? 26.407 12.186 13.980 1.00 7.93 75 ASN A N 1
ATOM 590 C CA . ASN A 1 75 ? 26.945 10.837 13.856 1.00 7.88 75 ASN A CA 1
ATOM 591 C C . ASN A 1 75 ? 28.317 10.897 13.169 1.00 7.41 75 ASN A C 1
ATOM 592 O O . ASN A 1 75 ? 29.250 10.193 13.539 1.00 8.06 75 ASN A O 1
ATOM 597 N N . GLY A 1 76 ? 28.442 11.767 12.174 1.00 7.32 76 GLY A N 1
ATOM 598 C CA . GLY A 1 76 ? 29.696 11.950 11.467 1.00 6.82 76 GLY A CA 1
ATOM 599 C C . GLY A 1 76 ? 30.782 12.477 12.352 1.00 6.83 76 GLY A C 1
ATOM 600 O O . GLY A 1 76 ? 31.940 12.100 12.183 1.00 7.75 76 GLY A O 1
ATOM 601 N N . ALA A 1 77 ? 30.430 13.363 13.281 1.00 6.33 77 ALA A N 1
ATOM 602 C CA . ALA A 1 77 ? 31.428 13.942 14.202 1.00 7.23 77 ALA A CA 1
ATOM 603 C C . ALA A 1 77 ? 32.031 12.854 15.068 1.00 7.52 77 ALA A C 1
ATOM 604 O O . ALA A 1 77 ? 33.227 12.868 15.389 1.00 8.29 77 ALA A O 1
ATOM 606 N N . ARG A 1 78 ? 31.208 11.908 15.485 1.00 7.09 78 ARG A N 1
ATOM 607 C CA . ARG A 1 78 ? 31.694 10.793 16.297 1.00 7.64 78 ARG A CA 1
ATOM 608 C C . ARG A 1 78 ? 32.610 9.927 15.434 1.00 7.87 78 ARG A C 1
ATOM 609 O O . ARG A 1 78 ? 33.693 9.532 15.878 1.00 7.72 78 ARG A O 1
ATOM 617 N N . CYS A 1 79 ? 32.216 9.651 14.197 1.00 7.67 79 CYS A N 1
ATOM 618 C CA . CYS A 1 79 ? 33.079 8.909 13.284 1.00 7.42 79 CYS A CA 1
ATOM 619 C C . CYS A 1 79 ? 34.364 9.641 12.973 1.00 7.93 79 CYS A C 1
ATOM 620 O O . CYS A 1 79 ? 35.423 8.994 12.868 1.00 7.98 79 CYS A O 1
ATOM 623 N N . PHE A 1 80 ? 34.288 10.962 12.858 1.00 7.56 80 PHE A N 1
ATOM 624 C CA . PHE A 1 80 ? 35.465 11.815 12.626 1.00 8.52 80 PHE A CA 1
ATOM 625 C C . PHE A 1 80 ? 36.468 11.621 13.749 1.00 8.20 80 PHE A C 1
ATOM 626 O O . PHE A 1 80 ? 37.659 11.426 13.518 1.00 8.28 80 PHE A O 1
ATOM 634 N N . ALA A 1 81 ? 35.995 11.653 14.986 1.00 8.33 81 ALA A N 1
ATOM 635 C CA . ALA A 1 81 ? 36.867 11.454 16.132 1.00 8.99 81 ALA A CA 1
ATOM 636 C C . ALA A 1 81 ? 37.530 10.086 16.117 1.00 9.32 81 ALA A C 1
ATOM 637 O O . ALA A 1 81 ? 38.738 9.955 16.361 1.00 8.98 81 ALA A O 1
ATOM 639 N N . ARG A 1 82 ? 36.747 9.049 15.840 1.00 9.21 82 ARG A N 1
ATOM 640 C CA . ARG A 1 82 ? 37.293 7.714 15.775 1.00 8.94 82 ARG A CA 1
ATOM 641 C C . ARG A 1 82 ? 38.312 7.606 14.640 1.00 9.03 82 ARG A C 1
ATOM 642 O O . ARG A 1 82 ? 39.346 6.961 14.801 1.00 8.95 82 ARG A O 1
ATOM 650 N N . PHE A 1 83 ? 38.016 8.201 13.491 1.00 7.67 83 PHE A N 1
ATOM 651 C CA . PHE A 1 83 ? 38.898 8.149 12.342 1.00 8.00 83 PHE A CA 1
ATOM 652 C C . PHE A 1 83 ? 40.229 8.812 12.627 1.00 7.62 83 PHE A C 1
ATOM 653 O O . PHE A 1 83 ? 41.279 8.238 12.356 1.00 9.43 83 PHE A O 1
ATOM 661 N N . VAL A 1 84 ? 40.216 10.044 13.135 1.00 8.80 84 VAL A N 1
ATOM 662 C CA . VAL A 1 84 ? 41.484 10.734 13.332 1.00 9.68 84 VAL A CA 1
ATOM 663 C C . VAL A 1 84 ? 42.328 10.045 14.393 1.00 9.26 84 VAL A C 1
ATOM 664 O O . VAL A 1 84 ? 43.557 10.062 14.294 1.00 9.28 84 VAL A O 1
ATOM 668 N N . THR A 1 85 ? 41.681 9.418 15.377 1.00 9.00 85 THR A N 1
ATOM 669 C CA . THR A 1 85 ? 42.380 8.608 16.376 1.00 10.86 85 THR A CA 1
ATOM 670 C C . THR A 1 85 ? 42.956 7.331 15.771 1.00 10.99 85 THR A C 1
ATOM 671 O O . THR A 1 85 ? 44.160 7.043 15.895 1.00 11.03 85 THR A O 1
ATOM 675 N N . LEU A 1 86 ? 42.119 6.561 15.093 1.00 10.50 86 LEU A N 1
ATOM 676 C CA . LEU A 1 86 ? 42.553 5.266 14.573 1.00 11.11 86 LEU A CA 1
ATOM 677 C C . LEU A 1 86 ? 43.684 5.411 13.570 1.00 11.17 86 LEU A C 1
ATOM 678 O O . LEU A 1 86 ? 44.617 4.583 13.520 1.00 13.07 86 LEU A O 1
ATOM 683 N N . LYS A 1 87 ? 43.583 6.421 12.714 1.00 11.12 87 LYS A N 1
ATOM 684 C CA . LYS A 1 87 ? 44.518 6.643 11.615 1.00 12.65 87 LYS A CA 1
ATOM 685 C C . LYS A 1 87 ? 45.703 7.513 12.012 1.00 11.97 87 LYS A C 1
ATOM 686 O O . LYS A 1 87 ? 46.585 7.805 11.203 1.00 11.46 87 LYS A O 1
ATOM 692 N N . GLY A 1 88 ? 45.743 7.920 13.281 1.00 11.37 88 GLY A N 1
ATOM 693 C CA . GLY A 1 88 ? 46.921 8.589 13.796 1.00 11.74 88 GLY A CA 1
ATOM 694 C C . GLY A 1 88 ? 47.108 10.009 13.338 1.00 10.78 88 GLY A C 1
ATOM 695 O O . GLY A 1 88 ? 48.211 10.516 13.366 1.00 12.75 88 GLY A O 1
ATOM 696 N N . LEU A 1 89 ? 46.031 10.688 12.954 1.00 10.66 89 LEU A N 1
ATOM 697 C CA . LEU A 1 89 ? 46.109 12.118 12.713 1.00 11.06 89 LEU A CA 1
ATOM 698 C C . LEU A 1 89 ? 46.218 12.934 14.010 1.00 10.32 89 LEU A C 1
ATOM 699 O O . LEU A 1 89 ? 46.721 14.057 13.983 1.00 12.33 89 LEU A O 1
ATOM 704 N N . THR A 1 90 ? 45.749 12.365 15.123 1.00 10.49 90 THR A N 1
ATOM 705 C CA . THR A 1 90 ? 45.929 12.946 16.445 1.00 10.84 90 THR A CA 1
ATOM 706 C C . THR A 1 90 ? 45.790 11.822 17.460 1.00 10.37 90 THR A C 1
ATOM 707 O O . THR A 1 90 ? 45.198 10.808 17.158 1.00 10.07 90 THR A O 1
ATOM 711 N N . ASN A 1 91 ? 46.298 12.037 18.681 1.00 9.63 91 ASN A N 1
ATOM 712 C CA . ASN A 1 91 ? 46.035 11.126 19.805 1.00 11.19 91 ASN A CA 1
ATOM 713 C C . ASN A 1 91 ? 45.415 11.842 21.007 1.00 11.98 91 ASN A C 1
ATOM 714 O O . ASN A 1 91 ? 45.339 11.277 22.088 1.00 13.19 91 ASN A O 1
ATOM 719 N N . LYS A 1 92 ? 44.979 13.078 20.811 1.00 12.87 92 LYS A N 1
ATOM 720 C CA . LYS A 1 92 ? 44.345 13.850 21.868 1.00 13.43 92 LYS A CA 1
ATOM 721 C C . LYS A 1 92 ? 42.975 13.294 22.255 1.00 14.19 92 LYS A C 1
ATOM 722 O O . LYS A 1 92 ? 42.204 12.848 21.405 1.00 13.64 92 LYS A O 1
ATOM 728 N N . LYS A 1 93 ? 42.684 13.311 23.547 1.00 15.09 93 LYS A N 1
ATOM 729 C CA . LYS A 1 93 ? 41.390 12.863 24.040 1.00 15.58 93 LYS A CA 1
ATOM 730 C C . LYS A 1 93 ? 40.292 13.876 23.720 1.00 13.45 93 LYS A C 1
ATOM 731 O O . LYS A 1 93 ? 39.152 13.482 23.545 1.00 13.35 93 LYS A O 1
ATOM 737 N N . ASP A 1 94 ? 40.617 15.167 23.707 1.00 12.65 94 ASP A N 1
ATOM 738 C CA . ASP A 1 94 ? 39.665 16.232 23.374 1.00 12.66 94 ASP A CA 1
ATOM 739 C C . ASP A 1 94 ? 40.183 16.913 22.136 1.00 11.19 94 ASP A C 1
ATOM 740 O O . ASP A 1 94 ? 41.266 17.503 22.135 1.00 12.81 94 ASP A O 1
ATOM 745 N N . ILE A 1 95 ? 39.415 16.766 21.052 1.00 9.78 95 ILE A N 1
ATOM 746 C CA . ILE A 1 95 ? 39.807 17.201 19.730 1.00 10.16 95 ILE A CA 1
ATOM 747 C C . ILE A 1 95 ? 38.939 18.362 19.301 1.00 9.80 95 ILE A C 1
ATOM 748 O O . ILE A 1 95 ? 37.718 18.231 19.290 1.00 10.00 95 ILE A O 1
ATOM 753 N N . SER A 1 96 ? 39.549 19.496 18.968 1.00 10.34 96 SER A N 1
ATOM 754 C CA . SER A 1 96 ? 38.827 20.708 18.600 1.00 10.85 96 SER A CA 1
ATOM 755 C C . SER A 1 96 ? 38.739 20.847 17.087 1.00 10.36 96 SER A C 1
ATOM 756 O O . SER A 1 96 ? 39.750 20.752 16.373 1.00 10.95 96 SER A O 1
ATOM 761 N N . VAL A 1 97 ? 37.522 21.043 16.593 1.00 9.57 97 VAL A N 1
ATOM 762 C CA . VAL A 1 97 ? 37.325 21.162 15.164 1.00 10.30 97 VAL A CA 1
ATOM 763 C C . VAL A 1 97 ? 36.481 22.359 14.794 1.00 9.53 97 VAL A C 1
ATOM 764 O O . VAL A 1 97 ? 35.602 22.772 15.569 1.00 10.51 97 VAL A O 1
ATOM 768 N N . SER A 1 98 ? 36.754 22.928 13.626 1.00 8.63 98 SER A N 1
ATOM 769 C CA . SER A 1 98 ? 35.865 23.926 13.046 1.00 9.79 98 SER A CA 1
ATOM 770 C C . SER A 1 98 ? 34.964 23.298 12.006 1.00 9.96 98 SER A C 1
ATOM 771 O O . SER A 1 98 ? 35.248 22.246 11.492 1.00 9.40 98 SER A O 1
ATOM 774 N N . THR A 1 99 ? 33.863 23.980 11.724 1.00 11.28 99 THR A N 1
ATOM 775 C CA . THR A 1 99 ? 33.018 23.740 10.561 1.00 10.80 99 THR A CA 1
ATOM 776 C C . THR A 1 99 ? 32.847 25.064 9.834 1.00 11.95 99 THR A C 1
ATOM 777 O O . THR A 1 99 ? 33.420 26.086 10.235 1.00 13.73 99 THR A O 1
ATOM 781 N N . GLN A 1 100 ? 32.034 25.070 8.776 1.00 11.98 100 GLN A N 1
ATOM 782 C CA . GLN A 1 100 ? 31.693 26.334 8.094 1.00 13.47 100 GLN A CA 1
ATOM 783 C C . GLN A 1 100 ? 31.023 27.314 9.038 1.00 13.38 100 GLN A C 1
ATOM 784 O O . GLN A 1 100 ? 31.039 28.520 8.795 1.00 15.43 100 GLN A O 1
ATOM 795 N N . LYS A 1 101 ? 30.427 26.807 10.103 1.00 12.18 101 LYS A N 1
ATOM 796 C CA . LYS A 1 101 ? 29.768 27.656 11.078 1.00 14.58 101 LYS A CA 1
ATOM 797 C C . LYS A 1 101 ? 30.641 27.633 12.340 1.00 15.54 101 LYS A C 1
ATOM 798 O O . LYS A 1 101 ? 31.759 28.161 12.310 1.00 18.94 101 LYS A O 1
ATOM 804 N N . GLY A 1 102 ? 30.200 26.991 13.393 1.00 15.53 102 GLY A N 1
ATOM 805 C CA . GLY A 1 102 ? 30.886 27.064 14.668 1.00 13.91 102 GLY A CA 1
ATOM 806 C C . GLY A 1 102 ? 31.839 25.927 14.953 1.00 12.93 102 GLY A C 1
ATOM 807 O O . GLY A 1 102 ? 31.957 24.966 14.205 1.00 14.67 102 GLY A O 1
ATOM 808 N N . ASN A 1 103 ? 32.512 26.037 16.081 1.00 11.44 103 ASN A N 1
ATOM 809 C CA . ASN A 1 103 ? 33.450 25.026 16.533 1.00 12.36 103 ASN A CA 1
ATOM 810 C C . ASN A 1 103 ? 32.773 23.949 17.394 1.00 11.34 103 ASN A C 1
ATOM 811 O O . ASN A 1 103 ? 31.718 24.172 17.996 1.00 12.17 103 ASN A O 1
ATOM 816 N N . MET A 1 104 ? 33.426 22.789 17.475 1.00 10.11 104 MET A N 1
ATOM 817 C CA . MET A 1 104 ? 32.992 21.685 18.289 1.00 10.47 104 MET A CA 1
ATOM 818 C C . MET A 1 104 ? 34.183 21.059 18.984 1.00 9.06 104 MET A C 1
ATOM 819 O O . MET A 1 104 ? 35.343 21.273 18.610 1.00 10.84 104 MET A O 1
ATOM 824 N N . VAL A 1 105 ? 33.891 20.244 19.976 1.00 9.77 105 VAL A N 1
ATOM 825 C CA . VAL A 1 105 ? 34.909 19.444 20.638 1.00 10.02 105 VAL A CA 1
ATOM 826 C C . VAL A 1 105 ? 34.469 18.001 20.691 1.00 9.59 105 VAL A C 1
ATOM 827 O O . VAL A 1 105 ? 33.334 17.688 21.066 1.00 10.93 105 VAL A O 1
ATOM 831 N N . LEU A 1 106 ? 35.373 17.122 20.274 1.00 9.28 106 LEU A N 1
ATOM 832 C CA . LEU A 1 106 ? 35.131 15.682 20.209 1.00 9.42 106 LEU A CA 1
ATOM 833 C C . LEU A 1 106 ? 35.944 15.020 21.285 1.00 9.90 106 LEU A C 1
ATOM 834 O O . LEU A 1 106 ? 37.163 15.129 21.272 1.00 11.16 106 LEU A O 1
ATOM 839 N N . THR A 1 107 ? 35.285 14.338 22.210 1.00 10.81 107 THR A N 1
ATOM 840 C CA . THR A 1 107 ? 35.965 13.689 23.327 1.00 11.44 107 THR A CA 1
ATOM 841 C C . THR A 1 107 ? 35.888 12.175 23.158 1.00 10.64 107 THR A C 1
ATOM 842 O O . THR A 1 107 ? 34.814 11.586 23.087 1.00 10.69 107 THR A O 1
ATOM 846 N N . VAL A 1 108 ? 37.045 11.533 23.111 1.00 11.18 108 VAL A N 1
ATOM 847 C CA . VAL A 1 108 ? 37.128 10.095 22.987 1.00 13.02 108 VAL A CA 1
ATOM 848 C C . VAL A 1 108 ? 37.094 9.524 24.388 1.00 13.99 108 VAL A C 1
ATOM 849 O O . VAL A 1 108 ? 38.065 9.686 25.145 1.00 15.57 108 VAL A O 1
ATOM 853 N N . LYS A 1 109 ? 35.987 8.870 24.731 1.00 14.96 109 LYS A N 1
ATOM 854 C CA . LYS A 1 109 ? 35.785 8.351 26.069 1.00 17.28 109 LYS A CA 1
ATOM 855 C C . LYS A 1 109 ? 36.488 7.009 26.255 1.00 18.81 109 LYS A C 1
ATOM 856 O O . LYS A 1 109 ? 36.742 6.299 25.289 1.00 18.18 109 LYS A O 1
ATOM 862 N N . ASP A 1 110 ? 36.781 6.649 27.504 1.00 20.95 110 ASP A N 1
ATOM 863 C CA . ASP A 1 110 ? 37.493 5.392 27.781 1.00 22.27 110 ASP A CA 1
ATOM 864 C C . ASP A 1 110 ? 36.683 4.154 27.372 1.00 23.02 110 ASP A C 1
ATOM 865 O O . ASP A 1 110 ? 37.256 3.089 27.125 1.00 24.27 110 ASP A O 1
ATOM 870 N N . ASP A 1 111 ? 35.358 4.300 27.267 1.00 22.16 111 ASP A N 1
ATOM 871 C CA . ASP A 1 111 ? 34.491 3.201 26.872 1.00 21.87 111 ASP A CA 1
ATOM 872 C C . ASP A 1 111 ? 34.370 3.152 25.358 1.00 21.25 111 ASP A C 1
ATOM 873 O O . ASP A 1 111 ? 33.630 2.328 24.815 1.00 23.06 111 ASP A O 1
ATOM 878 N N . ASN A 1 112 ? 35.117 4.041 24.710 1.00 20.20 112 ASN A N 1
ATOM 879 C CA . ASN A 1 112 ? 35.271 4.109 23.253 1.00 20.55 112 ASN A CA 1
ATOM 880 C C . ASN A 1 112 ? 34.157 4.878 22.543 1.00 18.90 112 ASN A C 1
ATOM 881 O O . ASN A 1 112 ? 34.276 5.190 21.357 1.00 18.76 112 ASN A O 1
ATOM 886 N N . GLN A 1 113 ? 33.092 5.199 23.270 1.00 16.65 113 GLN A N 1
ATOM 887 C CA . GLN A 1 113 ? 32.088 6.122 22.763 1.00 14.57 113 GLN A CA 1
ATOM 888 C C . GLN A 1 113 ? 32.706 7.499 22.619 1.00 12.22 113 GLN A C 1
ATOM 889 O O . GLN A 1 113 ? 33.799 7.751 23.130 1.00 12.44 113 GLN A O 1
ATOM 895 N N . ILE A 1 114 ? 32.049 8.354 21.840 1.00 10.16 114 ILE A N 1
ATOM 896 C CA . ILE A 1 114 ? 32.484 9.710 21.622 1.00 9.87 114 ILE A CA 1
ATOM 897 C C . ILE A 1 114 ? 31.437 10.640 22.185 1.00 9.36 114 ILE A C 1
ATOM 898 O O . ILE A 1 114 ? 30.243 10.487 21.895 1.00 8.91 114 ILE A O 1
ATOM 903 N N . ARG A 1 115 ? 31.888 11.608 22.981 1.00 9.34 115 ARG A N 1
ATOM 904 C CA . ARG A 1 115 ? 31.028 12.692 23.469 1.00 9.78 115 ARG A CA 1
ATOM 905 C C . ARG A 1 115 ? 31.362 13.940 22.680 1.00 9.30 115 ARG A C 1
ATOM 906 O O . ARG A 1 115 ? 32.507 14.351 22.626 1.00 11.57 115 ARG A O 1
ATOM 914 N N . VAL A 1 116 ? 30.371 14.507 22.019 1.00 8.88 116 VAL A N 1
ATOM 915 C CA . VAL A 1 11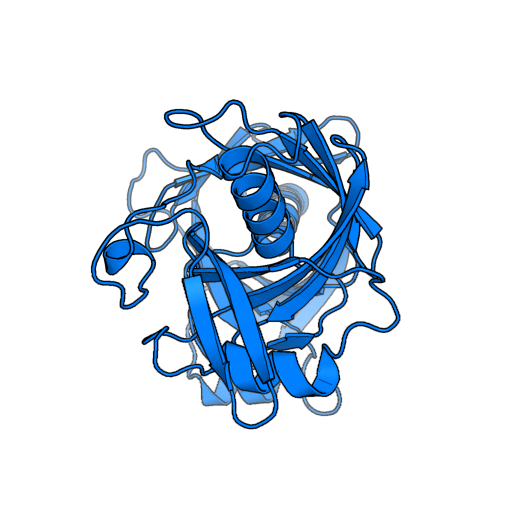6 ? 30.573 15.692 21.199 1.00 8.37 116 VAL A CA 1
ATOM 916 C C . VAL A 1 116 ? 29.890 16.895 21.805 1.00 9.54 116 VAL A C 1
ATOM 917 O O . VAL A 1 116 ? 28.695 16.877 22.067 1.00 9.34 116 VAL A O 1
ATOM 921 N N . ASN A 1 117 ? 30.674 17.949 21.974 1.00 9.45 117 ASN A N 1
ATOM 922 C CA . ASN A 1 117 ? 30.171 19.282 22.238 1.00 9.43 117 ASN A CA 1
ATOM 923 C C . ASN A 1 117 ? 29.783 19.851 20.886 1.00 8.73 117 ASN A C 1
ATOM 924 O O . ASN A 1 117 ? 30.645 20.220 20.073 1.00 9.60 117 ASN A O 1
ATOM 929 N N . MET A 1 118 ? 28.472 19.874 20.642 1.00 8.59 118 MET A N 1
ATOM 930 C CA . MET A 1 118 ? 27.868 20.307 19.371 1.00 9.34 118 MET A CA 1
ATOM 931 C C . MET A 1 118 ? 27.682 21.808 19.251 1.00 10.12 118 MET A C 1
ATOM 932 O O . MET A 1 118 ? 27.202 22.295 18.234 1.00 13.87 118 MET A O 1
ATOM 937 N N . GLY A 1 119 ? 28.077 22.528 20.289 1.00 10.63 119 GLY A N 1
ATOM 938 C CA . GLY A 1 119 ? 27.775 23.939 20.382 1.00 10.37 119 GLY A CA 1
ATOM 939 C C . GLY A 1 119 ? 26.365 24.210 20.881 1.00 10.23 119 GLY A C 1
ATOM 940 O O . GLY A 1 119 ? 25.599 23.297 21.201 1.00 10.21 119 GLY A O 1
ATOM 941 N N . GLU A 1 120 ? 26.039 25.482 21.000 1.00 10.79 120 GLU A N 1
ATOM 942 C CA . GLU A 1 120 ? 24.735 25.898 21.510 1.00 10.61 120 GLU A CA 1
ATOM 943 C C . GLU A 1 120 ? 23.697 25.879 20.387 1.00 9.88 120 GLU A C 1
ATOM 944 O O . GLU A 1 120 ? 23.951 26.357 19.292 1.00 10.06 120 GLU A O 1
ATOM 950 N N . PRO A 1 121 ? 22.510 25.318 20.654 1.00 8.81 121 PRO A N 1
ATOM 951 C CA . PRO A 1 121 ? 21.475 25.419 19.644 1.00 9.40 121 PRO A CA 1
ATOM 952 C C . PRO A 1 121 ? 21.142 26.861 19.291 1.00 9.39 121 PRO A C 1
ATOM 953 O O . PRO A 1 121 ? 21.225 27.742 20.163 1.00 9.18 121 PRO A O 1
ATOM 957 N N . ILE A 1 122 ? 20.767 27.078 18.034 1.00 9.68 122 ILE A N 1
ATOM 958 C CA . ILE A 1 122 ? 20.419 28.383 17.510 1.00 9.34 122 ILE A CA 1
ATOM 959 C C . ILE A 1 122 ? 18.927 28.476 17.227 1.00 8.01 122 ILE A C 1
ATOM 960 O O . ILE A 1 122 ? 18.376 27.681 16.452 1.00 8.39 122 ILE A O 1
ATOM 965 N N . TRP A 1 123 ? 18.283 29.486 17.817 1.00 8.38 123 TRP A N 1
ATOM 966 C CA . TRP A 1 123 ? 16.823 29.625 17.787 1.00 8.23 123 TRP A CA 1
ATOM 967 C C . TRP A 1 123 ? 16.312 30.740 16.888 1.00 8.76 123 TRP A C 1
ATOM 968 O O . TRP A 1 123 ? 15.140 30.733 16.498 1.00 8.95 123 TRP A O 1
ATOM 979 N N . GLU A 1 124 ? 17.156 31.726 16.600 1.00 9.63 124 GLU A N 1
ATOM 980 C CA . GLU A 1 124 ? 16.752 32.889 15.832 1.00 9.69 124 GLU A CA 1
ATOM 981 C C . GLU A 1 124 ? 16.394 32.474 14.412 1.00 9.27 124 GLU A C 1
ATOM 982 O O . GLU A 1 124 ? 17.248 31.967 13.700 1.00 9.45 124 GLU A O 1
ATOM 988 N N . PRO A 1 125 ? 15.124 32.655 14.001 1.00 9.53 125 PRO A N 1
ATOM 989 C CA . PRO A 1 125 ? 14.714 32.157 12.680 1.00 9.69 125 PRO A CA 1
ATOM 990 C C . PRO A 1 125 ? 15.644 32.475 11.512 1.00 10.84 125 PRO A C 1
ATOM 991 O O . PRO A 1 125 ? 16.062 31.580 10.793 1.00 10.23 125 PRO A O 1
ATOM 995 N N . ALA A 1 126 ? 16.062 33.725 11.374 1.00 10.98 126 ALA A N 1
ATOM 996 C CA . ALA A 1 126 ? 16.906 34.115 10.240 1.00 11.63 126 ALA A CA 1
ATOM 997 C C . ALA A 1 126 ? 18.226 33.341 10.195 1.00 10.70 126 ALA A C 1
ATOM 998 O O . ALA A 1 126 ? 18.806 33.158 9.128 1.00 13.04 126 ALA A O 1
ATOM 1000 N N . LYS A 1 127 ? 18.706 32.882 11.343 1.00 10.70 127 LYS A N 1
ATOM 1001 C CA . LYS A 1 127 ? 19.985 32.198 11.391 1.00 10.52 127 LYS A CA 1
ATOM 1002 C C . LYS A 1 127 ? 19.855 30.705 11.112 1.00 10.24 127 LYS A C 1
ATOM 1003 O O . LYS A 1 127 ? 20.862 30.015 10.877 1.00 12.86 127 LYS A O 1
ATOM 1009 N N . ILE A 1 128 ? 18.627 30.202 11.118 1.00 9.12 128 ILE A N 1
ATOM 1010 C CA . ILE A 1 128 ? 18.434 28.745 11.017 1.00 9.18 128 ILE A CA 1
ATOM 1011 C C . ILE A 1 128 ? 18.914 28.106 9.673 1.00 9.84 128 ILE A C 1
ATOM 1012 O O . ILE A 1 128 ? 19.662 27.118 9.724 1.00 11.02 128 ILE A O 1
ATOM 1017 N N . PRO A 1 129 ? 18.513 28.637 8.487 1.00 9.07 129 PRO A N 1
ATOM 1018 C CA . PRO A 1 129 ? 17.543 29.710 8.244 1.00 8.70 129 PRO A CA 1
ATOM 1019 C C . PRO A 1 129 ? 16.110 29.190 8.120 1.00 8.85 129 PRO A C 1
ATOM 1020 O O . PRO A 1 129 ? 15.858 28.056 7.674 1.00 9.33 129 PRO A O 1
ATOM 1024 N N . PHE A 1 130 ? 15.174 30.037 8.525 1.00 8.92 130 PHE A N 1
ATOM 1025 C CA . PHE A 1 130 ? 13.756 29.703 8.547 1.00 9.45 130 PHE A CA 1
ATOM 1026 C C . PHE A 1 130 ? 12.991 31.022 8.501 1.00 9.42 130 PHE A C 1
ATOM 1027 O O . PHE A 1 130 ? 13.357 31.974 9.193 1.00 10.04 130 PHE A O 1
ATOM 1035 N N . THR A 1 131 ? 11.967 31.078 7.657 1.00 9.78 131 THR A N 1
ATOM 1036 C CA . THR A 1 131 ? 11.166 32.278 7.483 1.00 10.61 131 THR A CA 1
ATOM 1037 C C . THR A 1 131 ? 10.057 32.343 8.538 1.00 11.67 131 THR A C 1
ATOM 1038 O O . THR A 1 131 ? 9.168 31.507 8.576 1.00 12.60 131 THR A O 1
ATOM 1042 N N . ALA A 1 132 ? 10.131 33.343 9.407 1.00 10.80 132 ALA A N 1
ATOM 1043 C CA . ALA A 1 132 ? 9.144 33.523 10.468 1.00 12.30 132 ALA A CA 1
ATOM 1044 C C . ALA A 1 132 ? 9.173 34.965 10.914 1.00 14.63 132 ALA A C 1
ATOM 1045 O O . ALA A 1 132 ? 10.239 35.546 11.035 1.00 15.83 132 ALA A O 1
ATOM 1047 N N . ASN A 1 133 ? 7.989 35.509 11.176 1.00 16.66 133 ASN A N 1
ATOM 1048 C CA . ASN A 1 133 ? 7.836 36.869 11.695 1.00 16.40 133 ASN A CA 1
ATOM 1049 C C . ASN A 1 133 ? 8.545 37.080 13.042 1.00 16.69 133 ASN A C 1
ATOM 1050 O O . ASN A 1 133 ? 9.205 38.091 13.278 1.00 18.28 133 ASN A O 1
ATOM 1055 N N . LYS A 1 134 ? 8.392 36.103 13.917 1.00 14.22 134 LYS A N 1
ATOM 1056 C CA . LYS A 1 134 ? 8.906 36.185 15.269 1.00 13.79 134 LYS A CA 1
ATOM 1057 C C . LYS A 1 134 ? 9.332 34.781 15.708 1.00 11.68 134 LYS A C 1
ATOM 1058 O O . LYS A 1 134 ? 8.807 33.770 15.253 1.00 11.31 134 LYS A O 1
ATOM 1064 N N . PHE A 1 135 ? 10.260 34.739 16.636 1.00 10.83 135 PHE A N 1
ATOM 1065 C CA . PHE A 1 135 ? 10.560 33.488 17.353 1.00 10.15 135 PHE A CA 1
ATOM 1066 C C . PHE A 1 135 ? 9.316 32.940 18.061 1.00 10.18 135 PHE A C 1
ATOM 1067 O O . PHE A 1 135 ? 8.590 33.677 18.693 1.00 10.96 135 PHE A O 1
ATOM 1075 N N . GLU A 1 136 ? 9.081 31.634 17.921 1.00 9.10 136 GLU A N 1
ATOM 1076 C CA . GLU A 1 136 ? 8.038 30.935 18.626 1.00 9.75 136 GLU A CA 1
ATOM 1077 C C . GLU A 1 136 ? 8.530 29.555 19.020 1.00 9.49 136 GLU A C 1
ATOM 1078 O O . GLU A 1 136 ? 9.471 29.065 18.434 1.00 8.93 136 GLU A O 1
ATOM 1084 N N . LYS A 1 137 ? 7.869 28.939 19.996 1.00 9.75 137 LYS A N 1
ATOM 1085 C CA . LYS A 1 137 ? 8.185 27.579 20.401 1.00 10.74 137 LYS A CA 1
ATOM 1086 C C . LYS A 1 137 ? 7.546 26.546 19.489 1.00 10.24 137 LYS A C 1
ATOM 1087 O O . LYS A 1 137 ? 7.946 25.395 19.528 1.00 9.72 137 LYS A O 1
ATOM 1093 N N . ASN A 1 138 ? 6.579 26.974 18.676 1.00 9.31 138 ASN A N 1
ATOM 1094 C CA . ASN A 1 138 ? 5.876 26.130 17.727 1.00 9.53 138 ASN A CA 1
ATOM 1095 C C . ASN A 1 138 ? 5.509 26.962 16.518 1.00 8.75 138 ASN A C 1
ATOM 1096 O O . ASN A 1 138 ? 5.028 28.068 16.676 1.00 11.33 138 ASN A O 1
ATOM 1101 N N . TYR A 1 139 ? 5.726 26.418 15.324 1.00 8.33 139 TYR A N 1
ATOM 1102 C CA . TYR A 1 139 ? 5.413 27.077 14.065 1.00 8.43 139 TYR A CA 1
ATOM 1103 C C . TYR A 1 139 ? 4.492 26.200 13.224 1.00 9.12 139 TYR A C 1
ATOM 1104 O O . TYR A 1 139 ? 4.561 24.972 13.281 1.00 8.49 139 TYR A O 1
ATOM 1113 N N . ILE A 1 140 ? 3.644 26.842 12.453 1.00 9.69 140 ILE A N 1
ATOM 1114 C CA . ILE A 1 140 ? 2.680 26.176 11.575 1.00 10.48 140 ILE A CA 1
ATOM 1115 C C . ILE A 1 140 ? 3.226 26.021 10.177 1.00 10.92 140 ILE A C 1
ATOM 1116 O O . ILE A 1 140 ? 3.501 27.017 9.494 1.00 12.73 140 ILE A O 1
ATOM 1121 N N . LEU A 1 141 ? 3.328 24.778 9.721 1.00 10.28 141 LEU A N 1
ATOM 1122 C CA . LEU A 1 141 ? 3.799 24.478 8.374 1.00 12.19 141 LE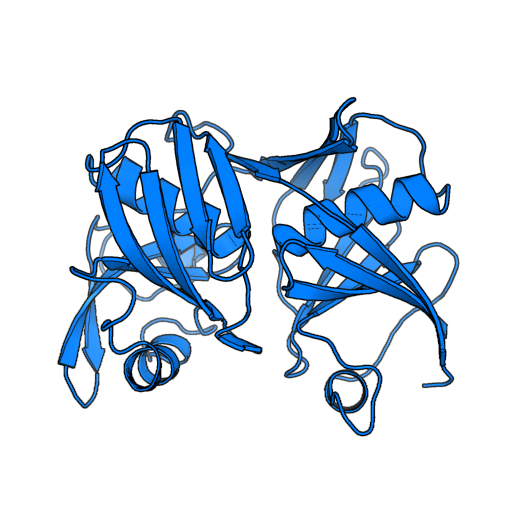U A CA 1
ATOM 1123 C C . LEU A 1 141 ? 2.682 23.747 7.616 1.00 12.27 141 LEU A C 1
ATOM 1124 O O . LEU A 1 141 ? 2.352 22.587 7.914 1.00 11.40 141 LEU A O 1
ATOM 1129 N N . ARG A 1 142 ? 2.146 24.425 6.618 1.00 13.61 142 ARG A N 1
ATOM 1130 C CA . ARG A 1 142 ? 1.127 23.824 5.746 1.00 13.87 142 ARG A CA 1
ATOM 1131 C C . ARG A 1 142 ? 1.769 22.944 4.687 1.00 12.96 142 ARG A C 1
ATOM 1132 O O . ARG A 1 142 ? 2.751 23.322 4.050 1.00 11.77 142 ARG A O 1
ATOM 1140 N N . THR A 1 143 ? 1.242 21.741 4.539 1.00 11.82 143 THR A N 1
ATOM 1141 C CA . THR A 1 143 ? 1.568 20.884 3.426 1.00 12.79 143 THR A CA 1
ATOM 1142 C C . THR A 1 143 ? 0.293 20.516 2.688 1.00 12.10 143 THR A C 1
ATOM 1143 O O . THR A 1 143 ? -0.824 20.746 3.189 1.00 12.06 143 THR A O 1
ATOM 1147 N N . ASP A 1 144 ? 0.476 19.889 1.532 1.00 13.54 144 ASP A N 1
ATOM 1148 C CA . ASP A 1 144 ? -0.614 19.510 0.669 1.00 14.18 144 ASP A CA 1
ATOM 1149 C C . ASP A 1 144 ? -1.624 18.565 1.316 1.00 12.80 144 ASP A C 1
ATOM 1150 O O . ASP A 1 144 ? -2.789 18.566 0.913 1.00 13.03 144 ASP A O 1
ATOM 1155 N N . ILE A 1 145 ? -1.182 17.768 2.295 1.00 11.21 145 ILE A N 1
ATOM 1156 C CA . ILE A 1 145 ? -2.036 16.738 2.887 1.00 11.83 145 ILE A CA 1
ATOM 1157 C C . ILE A 1 145 ? -2.384 17.018 4.350 1.00 10.37 145 ILE A C 1
ATOM 1158 O O . ILE A 1 145 ? -3.276 16.361 4.906 1.00 9.62 145 ILE A O 1
ATOM 1163 N N . GLN A 1 146 ? -1.710 17.986 4.982 1.00 10.22 146 GLN A N 1
ATOM 1164 C CA . GLN A 1 146 ? -1.831 18.150 6.435 1.00 10.17 146 GLN A CA 1
ATOM 1165 C C . GLN A 1 146 ? -1.059 19.402 6.838 1.00 9.96 146 GLN A C 1
ATOM 1166 O O . GLN A 1 146 ? 0.011 19.659 6.316 1.00 11.19 146 GLN A O 1
ATOM 1172 N N . THR A 1 147 ? -1.586 20.166 7.779 1.00 9.40 147 THR A N 1
ATOM 1173 C CA . THR A 1 147 ? -0.833 21.256 8.405 1.00 10.01 147 THR A CA 1
ATOM 1174 C C . THR A 1 147 ? -0.243 20.736 9.699 1.00 10.98 147 THR A C 1
ATOM 1175 O O . THR A 1 147 ? -0.934 20.102 10.506 1.00 10.10 147 THR A O 1
ATOM 1179 N N . VAL A 1 148 ? 1.069 20.918 9.859 1.00 11.31 148 VAL A N 1
ATOM 1180 C CA . VAL A 1 148 ? 1.714 20.385 11.056 1.00 11.63 148 VAL A CA 1
ATOM 1181 C C . VAL A 1 148 ? 2.319 21.509 11.873 1.00 11.33 148 VAL A C 1
ATOM 1182 O O . VAL A 1 148 ? 2.500 22.623 11.382 1.00 11.57 148 VAL A O 1
ATOM 1186 N N . LEU A 1 149 ? 2.558 21.204 13.138 1.00 10.50 149 LEU A N 1
ATOM 1187 C CA . LEU A 1 149 ? 3.246 22.084 14.041 1.00 11.60 149 LEU A CA 1
ATOM 1188 C C . LEU A 1 149 ? 4.644 21.548 14.253 1.00 10.13 149 LEU A C 1
ATOM 1189 O O . LEU A 1 149 ? 4.842 20.322 14.357 1.00 9.63 149 LEU A O 1
ATOM 1194 N N . CYS A 1 150 ? 5.618 22.443 14.298 1.00 10.63 150 CYS A N 1
ATOM 1195 C CA . CYS A 1 150 ? 6.989 22.029 14.620 1.00 10.61 150 CYS A CA 1
ATOM 1196 C C . CYS A 1 150 ? 7.726 23.050 15.453 1.00 9.99 150 CYS A C 1
ATOM 1197 O O . CYS A 1 150 ? 7.431 24.246 15.416 1.00 12.30 150 CYS A O 1
ATOM 1200 N N . GLY A 1 151 ? 8.711 22.588 16.208 1.00 8.48 151 GLY A N 1
ATOM 1201 C CA . GLY A 1 151 ? 9.735 23.504 16.688 1.00 7.89 151 GLY A CA 1
ATOM 1202 C C . GLY A 1 151 ? 10.813 23.591 15.616 1.00 8.65 151 GLY A C 1
ATOM 1203 O O . GLY A 1 151 ? 11.044 22.635 14.884 1.00 11.07 151 GLY A O 1
ATOM 1204 N N . ALA A 1 152 ? 11.456 24.735 15.490 1.00 7.28 152 ALA A N 1
ATOM 1205 C CA . ALA A 1 152 ? 12.538 24.929 14.518 1.00 7.05 152 ALA A CA 1
ATOM 1206 C C . ALA A 1 152 ? 13.798 25.388 15.239 1.00 7.30 152 ALA A C 1
ATOM 1207 O O . ALA A 1 152 ? 13.750 26.255 16.111 1.00 7.75 152 ALA A O 1
ATOM 1209 N N . VAL A 1 153 ? 14.933 24.826 14.837 1.00 6.95 153 VAL A N 1
ATOM 1210 C CA . VAL A 1 153 ? 16.206 25.057 15.537 1.00 6.98 153 VAL A CA 1
ATOM 1211 C C . VAL A 1 153 ? 17.336 24.707 14.592 1.00 7.00 153 VAL A C 1
ATOM 1212 O O . VAL A 1 153 ? 17.148 23.926 13.664 1.00 7.04 153 VAL A O 1
ATOM 1216 N N . SER A 1 154 ? 18.489 25.339 14.792 1.00 7.12 154 SER A N 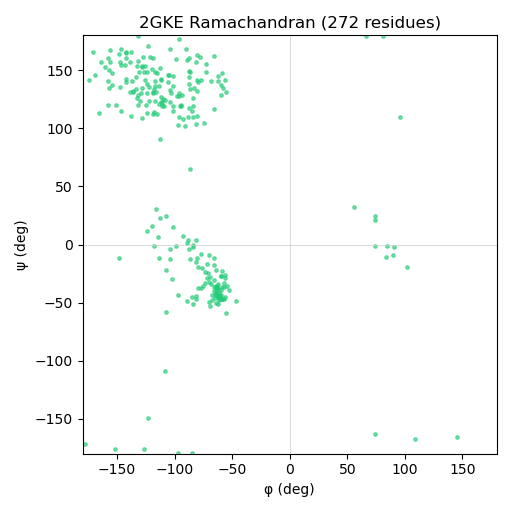1
ATOM 1217 C CA . SER A 1 154 ? 19.696 24.950 14.070 1.00 7.40 154 SER A CA 1
ATOM 1218 C C . SER A 1 154 ? 20.768 24.455 15.026 1.00 6.46 154 SER A C 1
ATOM 1219 O O . SER A 1 154 ? 21.007 25.056 16.065 1.00 7.79 154 SER A O 1
ATOM 1222 N N . MET A 1 155 ? 21.415 23.360 14.630 1.00 7.09 155 MET A N 1
ATOM 1223 C CA . MET A 1 155 ? 22.607 22.841 15.248 1.00 7.05 155 MET A CA 1
ATOM 1224 C C . MET A 1 155 ? 23.821 23.081 14.371 1.00 7.61 155 MET A C 1
ATOM 1225 O O . MET A 1 155 ? 24.823 22.380 14.482 1.00 8.89 155 MET A O 1
ATOM 1230 N N . GLY A 1 156 ? 23.733 24.100 13.520 1.00 7.63 156 GLY A N 1
ATOM 1231 C CA . GLY A 1 156 ? 24.655 24.282 12.398 1.00 7.95 156 GLY A CA 1
ATOM 1232 C C . GLY A 1 156 ? 24.012 23.833 11.116 1.00 8.16 156 GLY A C 1
ATOM 1233 O O . GLY A 1 156 ? 24.431 24.221 10.029 1.00 11.13 156 GLY A O 1
ATOM 1234 N N . ASN A 1 157 ? 22.972 23.022 11.258 1.00 7.74 157 ASN A N 1
ATOM 1235 C CA . ASN A 1 157 ? 22.074 22.630 10.163 1.00 6.75 157 ASN A CA 1
ATOM 1236 C C . ASN A 1 157 ? 20.641 22.815 10.637 1.00 6.56 157 ASN A C 1
ATOM 1237 O O . ASN A 1 157 ? 20.415 22.833 11.838 1.00 7.18 157 ASN A O 1
ATOM 1242 N N . PRO A 1 158 ? 19.6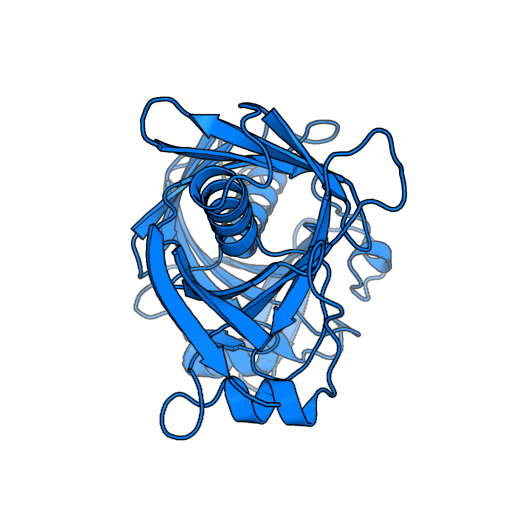91 22.959 9.707 1.00 6.88 158 PRO A N 1
ATOM 1243 C CA . PRO A 1 158 ? 18.320 23.257 10.116 1.00 6.55 158 PRO A CA 1
ATOM 1244 C C . PRO A 1 158 ? 17.476 22.025 10.421 1.00 6.34 158 PRO A C 1
ATOM 1245 O O . PRO A 1 158 ? 17.583 21.007 9.747 1.00 6.72 158 PRO A O 1
ATOM 1249 N N . HIS A 1 159 ? 16.604 22.153 11.410 1.00 6.70 159 HIS A N 1
ATOM 1250 C CA . HIS A 1 159 ? 15.700 21.088 11.851 1.00 6.10 159 HIS A CA 1
ATOM 1251 C C . HIS A 1 159 ? 14.320 21.611 12.109 1.00 6.42 159 HIS A C 1
ATOM 1252 O O . HIS A 1 159 ? 14.151 22.716 12.648 1.00 6.69 159 HIS A O 1
ATOM 1259 N N . CYS A 1 160 ? 13.332 20.809 11.725 1.00 6.99 160 CYS A N 1
ATOM 1260 C CA . CYS A 1 160 ? 11.935 21.036 12.078 1.00 7.49 160 CYS A CA 1
ATOM 1261 C C . CYS A 1 160 ? 11.505 19.767 12.809 1.00 7.31 160 CYS A C 1
ATOM 1262 O O . CYS A 1 160 ? 11.670 18.665 12.306 1.00 8.79 160 CYS A O 1
ATOM 1267 N N . VAL A 1 161 ? 11.019 19.919 14.027 1.00 6.93 161 VAL A N 1
ATOM 1268 C CA . VAL A 1 161 ? 10.755 18.800 14.905 1.00 6.53 161 VAL A CA 1
ATOM 1269 C C . VAL A 1 161 ? 9.260 18.724 15.162 1.00 6.73 161 VAL A C 1
ATOM 1270 O O . VAL A 1 161 ? 8.703 19.627 15.802 1.00 6.19 161 VAL A O 1
ATOM 1274 N N . VAL A 1 162 ? 8.637 17.661 14.651 1.00 6.89 162 VAL A N 1
ATOM 1275 C CA . VAL A 1 162 ? 7.208 17.438 14.762 1.00 7.13 162 VAL A CA 1
ATOM 1276 C C . VAL A 1 162 ? 6.970 16.400 15.830 1.00 7.08 162 VAL A C 1
ATOM 1277 O O . VAL A 1 162 ? 7.615 15.339 15.812 1.00 8.10 162 VAL A O 1
ATOM 1281 N N . GLN A 1 163 ? 6.064 16.667 16.772 1.00 6.84 163 GLN A N 1
ATOM 1282 C CA . GLN A 1 163 ? 5.762 15.665 17.787 1.00 7.22 163 GLN A CA 1
ATOM 1283 C C . GLN A 1 163 ? 4.667 14.738 17.262 1.00 6.74 163 GLN A C 1
ATOM 1284 O O . GLN A 1 163 ? 3.694 15.187 16.661 1.00 8.65 163 GLN A O 1
ATOM 1290 N N . VAL A 1 164 ? 4.843 13.444 17.511 1.00 6.69 164 VAL A N 1
ATOM 1291 C CA . VAL A 1 164 ? 3.927 12.416 17.029 1.00 7.17 164 VAL A CA 1
ATOM 1292 C C . VAL A 1 164 ? 3.471 11.516 18.165 1.00 8.03 164 VAL A C 1
ATOM 1293 O O . VAL A 1 164 ? 4.183 11.301 19.139 1.00 8.16 164 VAL A O 1
ATOM 1297 N N . ASP A 1 165 ? 2.283 10.936 18.024 1.00 9.00 165 ASP A N 1
ATOM 1298 C CA . ASP A 1 165 ? 1.760 10.067 19.056 1.00 8.74 165 ASP A CA 1
ATOM 1299 C C . ASP A 1 165 ? 2.435 8.702 19.069 1.00 9.39 165 ASP A C 1
ATOM 1300 O O . ASP A 1 165 ? 2.593 8.109 20.124 1.00 10.44 165 ASP A O 1
ATOM 1305 N N . ASP A 1 166 ? 2.784 8.187 17.910 1.00 9.07 166 ASP A N 1
ATOM 1306 C CA . ASP A 1 166 ? 3.301 6.826 17.807 1.00 9.27 166 ASP A CA 1
ATOM 1307 C C . ASP A 1 166 ? 4.321 6.805 16.674 1.00 8.58 166 ASP A C 1
ATOM 1308 O O . ASP A 1 166 ? 3.975 6.971 15.503 1.00 9.14 166 ASP A O 1
ATOM 1317 N N . ILE A 1 167 ? 5.572 6.559 17.017 1.00 9.08 167 ILE A N 1
ATOM 1318 C CA . ILE A 1 167 ? 6.659 6.691 16.050 1.00 9.73 167 ILE A CA 1
ATOM 1319 C C . ILE A 1 167 ? 6.554 5.749 14.856 1.00 8.92 167 ILE A C 1
ATOM 1320 O O . ILE A 1 167 ? 6.950 6.103 13.746 1.00 9.41 167 ILE A O 1
ATOM 1325 N N . GLN A 1 168 ? 6.034 4.544 15.065 1.00 9.75 168 GLN A N 1
ATOM 1326 C CA . GLN A 1 168 ? 5.935 3.559 14.003 1.00 12.02 168 GLN A CA 1
ATOM 1327 C C . GLN A 1 168 ? 4.864 3.902 12.981 1.00 10.74 168 GLN A C 1
ATOM 1328 O O . GLN A 1 168 ? 4.996 3.530 11.822 1.00 12.24 168 GLN A O 1
ATOM 1334 N N . THR A 1 169 ? 3.810 4.613 13.396 1.00 9.66 169 THR A N 1
ATOM 1335 C CA . THR A 1 169 ? 2.693 4.947 12.507 1.00 10.51 169 THR A CA 1
ATOM 1336 C C . THR A 1 169 ? 2.689 6.403 12.022 1.00 10.16 169 THR A C 1
ATOM 1337 O O . THR A 1 169 ? 1.852 6.767 11.188 1.00 11.75 169 THR A O 1
ATOM 1341 N N . ALA A 1 170 ? 3.624 7.221 12.496 1.00 9.01 170 ALA A N 1
ATOM 1342 C CA . ALA A 1 170 ? 3.806 8.571 11.972 1.00 9.53 170 ALA A CA 1
ATOM 1343 C C . ALA A 1 170 ? 4.048 8.499 10.479 1.00 8.94 170 ALA A C 1
ATOM 1344 O O . ALA A 1 170 ? 4.761 7.600 9.989 1.00 10.02 170 ALA A O 1
ATOM 1346 N N . ASN A 1 171 ? 3.492 9.447 9.750 1.00 9.26 171 ASN A N 1
ATOM 1347 C CA . ASN A 1 171 ? 3.577 9.424 8.287 1.00 8.53 171 ASN A CA 1
ATOM 1348 C C . ASN A 1 171 ? 4.866 10.095 7.834 1.00 9.51 171 ASN A C 1
ATOM 1349 O O . ASN A 1 171 ? 4.840 11.115 7.165 1.00 8.77 171 ASN A O 1
ATOM 1354 N N . VAL A 1 172 ? 5.991 9.494 8.179 1.00 8.44 172 VAL A N 1
ATOM 1355 C CA . VAL A 1 172 ? 7.280 10.004 7.788 1.00 9.04 172 VAL A CA 1
ATOM 1356 C C . VAL A 1 172 ? 7.426 9.923 6.278 1.00 8.78 172 VAL A C 1
ATOM 1357 O O . VAL A 1 172 ? 7.998 10.810 5.643 1.00 9.16 172 VAL A O 1
ATOM 1361 N N . GLU A 1 173 ? 6.881 8.858 5.684 1.00 9.64 173 GLU A N 1
ATOM 1362 C CA . GLU A 1 173 ? 7.072 8.600 4.268 1.00 10.24 173 GLU A CA 1
ATOM 1363 C C . GLU A 1 173 ? 6.489 9.678 3.368 1.00 10.09 173 GLU A C 1
ATOM 1364 O O . GLU A 1 173 ? 7.078 9.993 2.338 1.00 11.94 173 GLU A O 1
ATOM 1370 N N . GLN A 1 174 ? 5.354 10.262 3.745 1.00 9.63 174 GLN A N 1
ATOM 1371 C CA . GLN A 1 174 ? 4.789 11.366 2.970 1.00 10.81 174 GLN A CA 1
ATOM 1372 C C . GLN A 1 174 ? 5.143 12.723 3.536 1.00 10.14 174 GLN A C 1
ATOM 1373 O O . GLN A 1 174 ? 5.459 13.625 2.796 1.00 11.51 174 GLN A O 1
ATOM 1379 N N . LEU A 1 175 ? 5.061 12.894 4.851 1.00 8.15 175 LEU A N 1
ATOM 1380 C CA . LEU A 1 175 ? 5.346 14.202 5.454 1.00 8.99 175 LEU A CA 1
ATOM 1381 C C . LEU A 1 175 ? 6.813 14.595 5.397 1.00 9.31 175 LEU A C 1
ATOM 1382 O O . LEU A 1 175 ? 7.128 15.780 5.278 1.00 9.81 175 LEU A O 1
ATOM 1387 N N . GLY A 1 176 ? 7.706 13.614 5.474 1.00 8.98 176 GLY A N 1
ATOM 1388 C CA . GLY A 1 176 ? 9.146 13.893 5.416 1.00 9.67 176 GLY A CA 1
ATOM 1389 C C . GLY A 1 176 ? 9.516 14.676 4.170 1.00 9.46 176 GLY A C 1
ATOM 1390 O O . GLY A 1 176 ? 10.102 15.746 4.263 1.00 9.57 176 GLY A O 1
ATOM 1391 N N . PRO A 1 177 ? 9.234 14.119 2.979 1.00 9.61 177 PRO A N 1
ATOM 1392 C CA . PRO A 1 177 ? 9.560 14.855 1.759 1.00 9.44 177 PRO A CA 1
ATOM 1393 C C . PRO A 1 177 ? 8.885 16.215 1.638 1.00 9.57 177 PRO A C 1
ATOM 1394 O O . PRO A 1 177 ? 9.497 17.157 1.119 1.00 10.96 177 PRO A O 1
ATOM 1398 N N . LEU A 1 178 ? 7.644 16.347 2.085 1.00 9.43 178 LEU A N 1
ATOM 1399 C CA . LEU A 1 178 ? 6.960 17.638 2.001 1.00 9.50 178 LEU A CA 1
ATOM 1400 C C . LEU A 1 178 ? 7.566 18.674 2.925 1.00 9.12 178 LEU A C 1
ATOM 1401 O O . LEU A 1 178 ? 7.585 19.870 2.608 1.00 10.75 178 LEU A O 1
ATOM 1406 N N . LEU A 1 179 ? 8.047 18.247 4.088 1.00 8.36 179 LEU A N 1
ATOM 1407 C CA . LEU A 1 179 ? 8.675 19.192 4.997 1.00 8.58 179 LEU A CA 1
ATOM 1408 C C . LEU A 1 179 ? 10.123 19.514 4.606 1.00 8.31 179 LEU A C 1
ATOM 1409 O O . LEU A 1 179 ? 10.562 20.654 4.723 1.00 9.25 179 LEU A O 1
ATOM 1414 N N . GLU A 1 180 ? 10.848 18.523 4.117 1.00 7.91 180 GLU A N 1
ATOM 1415 C CA . GLU A 1 180 ? 12.280 18.681 3.787 1.00 8.07 180 GLU A CA 1
ATOM 1416 C C . GLU A 1 180 ? 12.527 19.844 2.830 1.00 8.62 180 GLU A C 1
ATOM 1417 O O . GLU A 1 180 ? 13.556 20.519 2.912 1.00 9.68 180 GLU A O 1
ATOM 1423 N N . SER A 1 181 ? 11.598 20.065 1.904 1.00 9.78 181 SER A N 1
ATOM 1424 C CA . SER A 1 181 ? 11.730 21.153 0.944 1.00 10.30 181 SER A CA 1
ATOM 1425 C C . SER A 1 181 ? 10.628 22.197 1.114 1.00 10.41 181 SER A C 1
ATOM 1426 O O . SER A 1 181 ? 10.263 22.900 0.173 1.00 11.77 181 SER A O 1
ATOM 1431 N N . HIS A 1 182 ? 10.154 22.349 2.345 1.00 9.91 182 HIS A N 1
ATOM 1432 C CA . HIS A 1 182 ? 9.104 23.300 2.626 1.00 9.48 182 HIS A CA 1
ATOM 1433 C C . HIS A 1 182 ? 9.579 24.721 2.311 1.00 10.25 182 HIS A C 1
ATOM 1434 O O . HIS A 1 182 ? 10.713 25.087 2.607 1.00 10.60 182 HIS A O 1
ATOM 1441 N N . GLU A 1 183 ? 8.683 25.513 1.739 1.00 10.07 183 GLU A N 1
ATOM 1442 C CA . GLU A 1 183 ? 8.996 26.881 1.321 1.00 11.69 183 GLU A CA 1
ATOM 1443 C C . GLU A 1 183 ? 9.530 27.765 2.430 1.00 10.51 183 GLU A C 1
ATOM 1444 O O . GLU A 1 183 ? 10.319 28.662 2.163 1.00 13.10 183 GLU A O 1
ATOM 1450 N N . ARG A 1 184 ? 9.140 27.509 3.675 1.00 10.16 184 ARG A N 1
ATOM 1451 C CA . ARG A 1 184 ? 9.591 28.344 4.782 1.00 10.06 184 ARG A CA 1
ATOM 1452 C C . ARG A 1 184 ? 11.040 28.053 5.215 1.00 8.89 184 ARG A C 1
ATOM 1453 O O . ARG A 1 184 ? 11.610 28.798 6.022 1.00 9.51 184 ARG A O 1
ATOM 1461 N N . PHE A 1 185 ? 11.641 26.998 4.678 1.00 9.56 185 PHE A N 1
ATOM 1462 C CA . PHE A 1 185 ? 13.047 26.651 4.973 1.00 9.67 185 PHE A CA 1
ATOM 1463 C C . PHE A 1 185 ? 13.883 26.845 3.693 1.00 9.96 185 PHE A C 1
ATOM 1464 O O . PHE A 1 185 ? 14.012 25.940 2.871 1.00 10.67 185 PHE A O 1
ATOM 1472 N N . PRO A 1 186 ? 14.451 28.039 3.501 1.00 10.63 186 PRO A N 1
ATOM 1473 C CA . PRO A 1 186 ? 15.025 28.349 2.207 1.00 11.99 186 PRO A CA 1
ATOM 1474 C C . PRO A 1 186 ? 16.245 27.514 1.813 1.00 11.30 186 PRO A C 1
ATOM 1475 O O . PRO A 1 186 ? 16.578 27.468 0.617 1.00 13.04 186 PRO A O 1
ATOM 1479 N N . GLU A 1 187 ? 16.893 26.852 2.782 1.00 9.88 187 GLU A N 1
ATOM 1480 C CA . GLU A 1 187 ? 18.019 25.958 2.518 1.00 9.81 187 GLU A CA 1
ATOM 1481 C C . GLU A 1 187 ? 17.661 24.511 2.814 1.00 8.87 187 GLU A C 1
ATOM 1482 O O . GLU A 1 187 ? 18.537 23.677 2.985 1.00 8.20 187 GLU A O 1
ATOM 1488 N N . ARG A 1 188 ? 16.361 24.231 2.778 1.00 8.00 188 ARG A N 1
ATOM 1489 C CA . ARG A 1 188 ? 15.804 22.915 3.116 1.00 7.95 188 ARG A CA 1
ATOM 1490 C C . ARG A 1 188 ? 16.004 22.600 4.595 1.00 7.79 188 ARG A C 1
ATOM 1491 O O . ARG A 1 188 ? 16.490 23.464 5.362 1.00 7.64 188 ARG A O 1
ATOM 1499 N N . VAL A 1 189 ? 15.525 21.438 5.025 1.00 7.58 189 VAL A N 1
ATOM 1500 C CA . VAL A 1 189 ? 15.493 21.162 6.460 1.00 7.06 189 VAL A CA 1
ATOM 1501 C C . VAL A 1 189 ? 15.466 19.656 6.690 1.00 5.69 189 VAL A C 1
ATOM 1502 O O . VAL A 1 189 ? 14.985 18.900 5.844 1.00 6.99 189 VAL A O 1
ATOM 1506 N N . ASN A 1 190 ? 16.047 19.244 7.824 1.00 5.85 190 ASN A N 1
ATOM 1507 C CA . ASN A 1 190 ? 15.912 17.896 8.346 1.00 6.49 190 ASN A CA 1
ATOM 1508 C C . ASN A 1 190 ? 14.622 17.795 9.150 1.00 5.87 190 ASN A C 1
ATOM 1509 O O . ASN A 1 190 ? 14.443 18.524 10.124 1.00 6.63 190 ASN A O 1
ATOM 1514 N N . ALA A 1 191 ? 13.722 16.913 8.709 1.00 6.64 191 ALA A N 1
ATOM 1515 C CA . ALA A 1 191 ? 12.393 16.784 9.326 1.00 6.46 191 ALA A CA 1
ATOM 1516 C C . ALA A 1 191 ? 12.386 15.648 10.345 1.00 6.59 191 ALA A C 1
ATOM 1517 O O . ALA A 1 191 ? 12.481 14.488 9.991 1.00 7.57 191 ALA A O 1
ATOM 1519 N N . GLY A 1 192 ? 12.292 15.997 11.618 1.00 6.66 192 GLY A N 1
ATOM 1520 C CA . GLY A 1 192 ? 12.290 14.987 12.690 1.00 6.61 192 GLY A CA 1
ATOM 1521 C C . GLY A 1 192 ? 10.881 14.744 13.202 1.00 6.74 192 GLY A C 1
ATOM 1522 O O . GLY A 1 192 ? 10.061 15.669 13.248 1.00 7.55 192 GLY A O 1
ATOM 1523 N N . PHE A 1 193 ? 10.617 13.493 13.568 1.00 5.94 193 PHE A N 1
ATOM 1524 C CA . PHE A 1 193 ? 9.328 13.054 14.088 1.00 6.26 193 PHE A CA 1
ATOM 1525 C C . PHE A 1 193 ? 9.603 12.409 15.436 1.00 6.78 193 PHE A C 1
ATOM 1526 O O . PHE A 1 193 ? 10.295 11.398 15.510 1.00 6.84 193 PHE A O 1
ATOM 1534 N N . MET A 1 194 ? 9.110 13.044 16.488 1.00 6.39 194 MET A N 1
ATOM 1535 C CA . MET A 1 194 ? 9.481 12.697 17.859 1.00 6.47 194 MET A CA 1
ATOM 1536 C C . MET A 1 194 ? 8.298 12.205 18.663 1.00 6.59 194 MET A C 1
ATOM 1537 O O . MET A 1 194 ? 7.323 12.912 18.793 1.00 6.70 194 MET A O 1
ATOM 1542 N N . GLN A 1 195 ? 8.410 10.997 19.218 1.00 7.33 195 GLN A N 1
ATOM 1543 C CA . GLN A 1 195 ? 7.453 10.480 20.218 1.00 7.26 195 GLN A CA 1
ATOM 1544 C C . GLN A 1 195 ? 8.080 10.614 21.595 1.00 7.54 195 GLN A C 1
ATOM 1545 O O . GLN A 1 195 ? 9.142 10.057 21.845 1.00 8.60 195 GLN A O 1
ATOM 1551 N N . ILE A 1 196 ? 7.443 11.376 22.481 1.00 7.60 196 ILE A N 1
ATOM 1552 C CA . ILE A 1 196 ? 7.941 11.532 23.821 1.00 8.62 196 ILE A CA 1
ATOM 1553 C C . ILE A 1 196 ? 7.393 10.423 24.680 1.00 9.59 196 ILE A C 1
ATOM 1554 O O . ILE A 1 196 ? 6.184 10.297 24.833 1.00 10.85 196 ILE A O 1
ATOM 1559 N N . ILE A 1 197 ? 8.288 9.594 25.217 1.00 9.20 197 ILE A N 1
ATOM 1560 C CA . ILE A 1 197 ? 7.885 8.507 26.090 1.00 10.13 197 ILE A CA 1
ATOM 1561 C C . ILE A 1 197 ? 7.728 9.037 27.526 1.00 10.65 197 ILE A C 1
ATOM 1562 O O . ILE A 1 197 ? 6.694 8.832 28.174 1.00 12.94 197 ILE A O 1
ATOM 1567 N N . ASN A 1 198 ? 8.760 9.724 28.002 1.00 10.49 198 ASN A N 1
ATOM 1568 C CA . ASN A 1 198 ? 8.724 10.455 29.261 1.00 10.58 198 ASN A CA 1
ATOM 1569 C C . ASN A 1 198 ? 9.717 11.601 29.120 1.00 10.45 198 ASN A C 1
ATOM 1570 O O . ASN A 1 198 ? 10.314 11.775 28.054 1.00 9.91 198 ASN A O 1
ATOM 1575 N N . LYS A 1 199 ? 9.931 12.382 30.166 1.00 10.75 199 LYS A N 1
ATOM 1576 C CA . LYS A 1 199 ? 10.766 13.576 30.032 1.00 10.68 199 LYS A CA 1
ATOM 1577 C C . LYS A 1 199 ? 12.271 13.283 29.819 1.00 9.36 199 LYS A C 1
ATOM 1578 O O . LYS A 1 199 ? 13.055 14.200 29.545 1.00 10.45 199 LYS A O 1
ATOM 1584 N N . GLU A 1 200 ? 12.657 12.016 29.959 1.00 8.91 200 GLU A N 1
ATOM 1585 C CA . GLU A 1 200 ? 14.054 11.593 29.742 1.00 10.74 200 GLU A CA 1
ATOM 1586 C C . GLU A 1 200 ? 14.238 10.569 28.645 1.00 10.05 200 GLU A C 1
ATOM 1587 O O . GLU A 1 200 ? 15.313 10.005 28.521 1.00 9.03 200 GLU A O 1
ATOM 1593 N N . HIS A 1 201 ? 13.237 10.400 27.790 1.00 9.03 201 HIS A N 1
ATOM 1594 C CA . HIS A 1 201 ? 13.258 9.319 26.796 1.00 8.71 201 HIS A CA 1
ATOM 1595 C C . HIS A 1 201 ? 12.339 9.605 25.624 1.00 7.89 201 HIS A C 1
ATOM 1596 O O . HIS A 1 201 ? 11.115 9.745 25.810 1.00 8.71 201 HIS A O 1
ATOM 1603 N N . ILE A 1 202 ? 12.920 9.671 24.427 1.00 8.21 202 ILE A N 1
ATOM 1604 C CA . ILE A 1 202 ? 12.113 9.837 23.214 1.00 7.49 202 ILE A CA 1
ATOM 1605 C C . ILE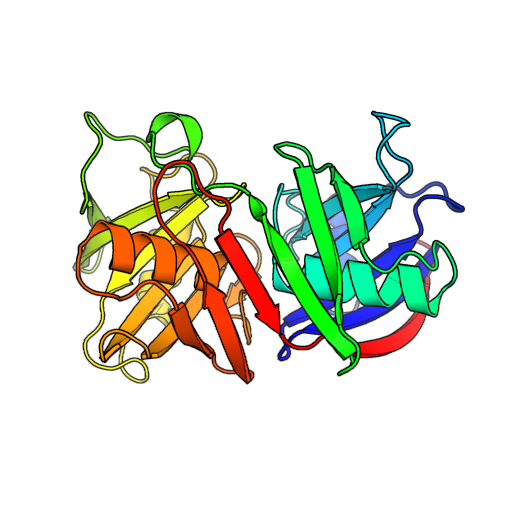 A 1 202 ? 12.461 8.762 22.205 1.00 6.81 202 ILE A C 1
ATOM 1606 O O . ILE A 1 202 ? 13.554 8.168 22.264 1.00 8.08 202 ILE A O 1
ATOM 1611 N N . LYS A 1 203 ? 11.552 8.575 21.252 1.00 7.85 203 LYS A N 1
ATOM 1612 C CA . LYS A 1 203 ? 11.828 7.850 20.032 1.00 8.77 203 LYS A CA 1
ATOM 1613 C C . LYS A 1 203 ? 11.790 8.848 18.876 1.00 8.59 203 LYS A C 1
ATOM 1614 O O . LYS A 1 203 ? 10.998 9.802 18.892 1.00 9.85 203 LYS A O 1
ATOM 1620 N N . LEU A 1 204 ? 12.676 8.664 17.909 1.00 7.66 204 LEU A N 1
ATOM 1621 C CA . LEU A 1 204 ? 12.840 9.649 16.853 1.00 7.53 204 LEU A CA 1
ATOM 1622 C C . LEU A 1 204 ? 13.088 8.965 15.515 1.00 7.45 204 LEU A C 1
ATOM 1623 O O . LEU A 1 204 ? 13.800 7.957 15.430 1.00 8.28 204 LEU A O 1
ATOM 1628 N N . ARG A 1 205 ? 12.469 9.526 14.482 1.00 6.34 205 ARG A N 1
ATOM 1629 C CA . ARG A 1 205 ? 12.787 9.257 13.094 1.00 7.10 205 ARG A CA 1
ATOM 1630 C C . ARG A 1 205 ? 13.060 10.592 12.395 1.00 7.18 205 ARG A C 1
ATOM 1631 O O . ARG A 1 205 ? 12.399 11.590 12.660 1.00 7.21 205 ARG A O 1
ATOM 1639 N N . VAL A 1 206 ? 14.038 10.603 11.493 1.00 7.19 206 VAL A N 1
ATOM 1640 C CA . VAL A 1 206 ? 14.430 11.816 10.787 1.00 7.66 206 VAL A CA 1
ATOM 1641 C C . VAL A 1 206 ? 14.497 11.572 9.299 1.00 7.21 206 VAL A C 1
ATOM 1642 O O . VAL A 1 206 ? 15.207 10.660 8.830 1.00 8.53 206 VAL A O 1
ATOM 1646 N N . TYR A 1 207 ? 13.731 12.374 8.564 1.00 6.88 207 TYR A N 1
ATOM 1647 C CA . TYR A 1 207 ? 13.836 12.452 7.112 1.00 7.88 207 TYR A CA 1
ATOM 1648 C C . TYR A 1 207 ? 14.838 13.563 6.821 1.00 7.15 207 TYR A C 1
ATOM 1649 O O . TYR A 1 207 ? 14.533 14.743 6.966 1.00 7.73 207 TYR A O 1
ATOM 1658 N N . GLU A 1 208 ? 16.067 13.175 6.479 1.00 6.60 208 GLU A N 1
ATOM 1659 C CA . GLU A 1 208 ? 17.177 14.114 6.345 1.00 7.30 208 GLU A CA 1
ATOM 1660 C C . GLU A 1 208 ? 17.152 14.914 5.060 1.00 7.35 208 GLU A C 1
ATOM 1661 O O . GLU A 1 208 ? 16.857 14.387 3.976 1.00 8.39 208 GLU A O 1
ATOM 1667 N N . ARG A 1 209 ? 17.526 16.174 5.183 1.00 6.94 209 ARG A N 1
ATOM 1668 C CA . ARG A 1 209 ? 17.865 16.981 4.018 1.00 6.75 209 ARG A CA 1
ATOM 1669 C C . ARG A 1 209 ? 18.957 16.226 3.271 1.00 7.99 209 ARG A C 1
ATOM 1670 O O . ARG A 1 209 ? 19.951 15.797 3.850 1.00 8.31 209 ARG A O 1
ATOM 1678 N N . GLY A 1 210 ? 18.786 16.080 1.976 1.00 7.66 210 GLY A N 1
ATOM 1679 C CA . GLY A 1 210 ? 19.830 15.479 1.138 1.00 8.01 210 GLY A CA 1
ATOM 1680 C C . GLY A 1 210 ? 20.053 13.990 1.206 1.00 9.03 210 GLY A C 1
ATOM 1681 O O . GLY A 1 210 ? 20.922 13.509 0.506 1.00 9.16 210 GLY A O 1
ATOM 1682 N N . ALA A 1 211 ? 19.310 13.272 2.052 1.00 8.66 211 ALA A N 1
ATOM 1683 C CA . ALA A 1 211 ? 19.570 11.858 2.299 1.00 8.47 211 ALA A CA 1
ATOM 1684 C C . ALA A 1 211 ? 18.354 11.016 2.616 1.00 8.80 211 ALA A C 1
ATOM 1685 O O . ALA A 1 211 ? 18.430 9.786 2.572 1.00 11.71 211 ALA A O 1
ATOM 1687 N N . GLY A 1 212 ? 17.212 11.621 2.872 1.00 9.83 212 GLY A N 1
ATOM 1688 C CA . GLY A 1 212 ? 16.014 10.834 3.166 1.00 9.42 212 GLY A CA 1
ATOM 1689 C C . GLY A 1 212 ? 16.042 10.204 4.557 1.00 7.96 212 GLY A C 1
ATOM 1690 O O . GLY A 1 212 ? 16.805 10.620 5.441 1.00 7.81 212 GLY A O 1
ATOM 1691 N N . GLU A 1 213 ? 15.192 9.204 4.778 1.00 8.31 213 GLU A N 1
ATOM 1692 C CA . GLU A 1 213 ? 15.156 8.592 6.099 1.00 8.23 213 GLU A CA 1
ATOM 1693 C C . GLU A 1 213 ? 16.300 7.606 6.239 1.00 8.14 213 GLU A C 1
ATOM 1694 O O . GLU A 1 213 ? 16.278 6.517 5.666 1.00 11.76 213 GLU A O 1
ATOM 1700 N N . THR A 1 214 ? 17.261 7.955 7.066 1.00 9.49 214 THR A N 1
ATOM 1701 C CA . THR A 1 214 ? 18.405 7.125 7.353 1.00 9.05 214 THR A CA 1
ATOM 1702 C C . THR A 1 214 ? 18.156 6.349 8.636 1.00 8.54 214 THR A C 1
ATOM 1703 O O . THR A 1 214 ? 17.102 6.472 9.252 1.00 9.92 214 THR A O 1
ATOM 1707 N N . GLN A 1 215 ? 19.131 5.549 9.049 1.00 8.13 215 GLN A N 1
ATOM 1708 C CA . GLN A 1 215 ? 18.995 4.747 10.255 1.00 8.39 215 GLN A CA 1
ATOM 1709 C C . GLN A 1 215 ? 19.151 5.572 11.529 1.00 8.22 215 GLN A C 1
ATOM 1710 O O . GLN A 1 215 ? 18.721 5.153 12.603 1.00 8.64 215 GLN A O 1
ATOM 1716 N N . ALA A 1 216 ? 19.773 6.733 11.415 1.00 7.81 216 ALA A N 1
ATOM 1717 C CA . ALA A 1 216 ? 20.057 7.565 12.594 1.00 8.26 216 ALA A CA 1
ATOM 1718 C C . ALA A 1 216 ? 20.524 8.915 12.140 1.00 7.86 216 ALA A C 1
ATOM 1719 O O . ALA A 1 216 ? 21.241 9.023 11.178 1.00 7.45 216 ALA A O 1
ATOM 1721 N N . CYS A 1 217 ? 20.171 9.936 12.894 1.00 8.13 217 CYS A N 1
ATOM 1722 C CA . CYS A 1 217 ? 20.651 11.303 12.685 1.00 7.74 217 CYS A CA 1
ATOM 1723 C C . CYS A 1 217 ? 20.980 11.929 14.047 1.00 8.16 217 CYS A C 1
ATOM 1724 O O . CYS A 1 217 ? 20.113 12.170 14.873 1.00 8.13 217 CYS A O 1
ATOM 1727 N N . GLY A 1 218 ? 22.270 12.130 14.282 1.00 7.42 218 GLY A N 1
ATOM 1728 C CA . GLY A 1 218 ? 22.752 12.671 15.534 1.00 7.96 218 GLY A CA 1
ATOM 1729 C C . GLY A 1 218 ? 22.358 14.112 15.746 1.00 7.26 218 GLY A C 1
ATOM 1730 O O . GLY A 1 218 ? 21.891 14.474 16.819 1.00 6.78 218 GLY A O 1
ATOM 1731 N N . SER A 1 219 ? 22.551 14.955 14.734 1.00 6.98 219 SER A N 1
ATOM 1732 C CA . SER A 1 219 ? 22.121 16.343 14.817 1.00 7.18 219 SER A CA 1
ATOM 1733 C C . SER A 1 219 ? 20.600 16.421 14.981 1.00 6.88 219 SER A C 1
ATOM 1734 O O . SER A 1 219 ? 20.119 17.269 15.720 1.00 7.29 219 SER A O 1
ATOM 1737 N N . GLY A 1 220 ? 19.860 15.543 14.311 1.00 6.33 220 GLY A N 1
ATOM 1738 C CA . GLY A 1 220 ? 18.400 15.504 14.507 1.00 6.19 220 GLY A CA 1
ATOM 1739 C C . GLY A 1 220 ? 18.029 15.119 15.933 1.00 6.12 220 GLY A C 1
ATOM 1740 O O . GLY A 1 220 ? 17.092 15.687 16.505 1.00 6.42 220 GLY A O 1
ATOM 1741 N N . ALA A 1 221 ? 18.748 14.171 16.540 1.00 6.42 221 ALA A N 1
ATOM 1742 C CA . ALA A 1 221 ? 18.530 13.823 17.941 1.00 6.76 221 ALA A CA 1
ATOM 1743 C C . ALA A 1 221 ? 18.776 15.030 18.825 1.00 6.45 221 ALA A C 1
ATOM 1744 O O . ALA A 1 221 ? 18.034 15.294 19.758 1.00 6.42 221 ALA A O 1
ATOM 1746 N N . CYS A 1 222 ? 19.856 15.755 18.558 1.00 6.69 222 CYS A N 1
ATOM 1747 C CA . CYS A 1 222 ? 20.179 16.959 19.319 1.00 6.55 222 CYS A CA 1
ATOM 1748 C C . CYS A 1 222 ? 19.046 17.987 19.219 1.00 6.53 222 CYS A C 1
ATOM 1749 O O . CYS A 1 222 ? 18.613 18.550 20.217 1.00 6.95 222 CYS A O 1
ATOM 1752 N N . ALA A 1 223 ? 18.567 18.208 17.996 1.00 6.49 223 ALA A N 1
ATOM 1753 C CA . ALA A 1 223 ? 17.528 19.190 17.697 1.00 6.53 223 ALA A CA 1
ATOM 1754 C C . ALA A 1 223 ? 16.222 18.827 18.366 1.00 7.64 223 ALA A C 1
ATOM 1755 O O . ALA A 1 223 ? 15.544 19.687 18.933 1.00 6.56 223 ALA A O 1
ATOM 1757 N N . ALA A 1 224 ? 15.866 17.550 18.317 1.00 7.84 224 ALA A N 1
ATOM 1758 C CA . ALA A 1 224 ? 14.600 17.109 18.929 1.00 6.63 224 ALA A CA 1
ATOM 1759 C C . ALA A 1 224 ? 14.602 17.357 20.428 1.00 6.89 224 ALA A C 1
ATOM 1760 O O . ALA A 1 224 ? 13.620 17.836 21.016 1.00 6.87 224 ALA A O 1
ATOM 1762 N N . VAL A 1 225 ? 15.701 17.001 21.065 1.00 6.25 225 VAL A N 1
ATOM 1763 C CA . VAL A 1 225 ? 15.838 17.223 22.484 1.00 7.16 225 VAL A CA 1
ATOM 1764 C C . VAL A 1 225 ? 15.861 18.708 22.821 1.00 6.90 225 VAL A C 1
ATOM 1765 O O . VAL A 1 225 ? 15.207 19.155 23.770 1.00 6.92 225 VAL A O 1
ATOM 1769 N N . ALA A 1 226 ? 16.591 19.500 22.062 1.00 6.75 226 ALA A N 1
ATOM 1770 C CA . ALA A 1 226 ? 16.616 20.942 22.301 1.00 6.78 226 ALA A CA 1
ATOM 1771 C C . ALA A 1 226 ? 15.201 21.538 22.241 1.00 6.67 226 ALA A C 1
ATOM 1772 O O . ALA A 1 226 ? 14.805 22.350 23.081 1.00 7.13 226 ALA A O 1
ATOM 1774 N N . VAL A 1 227 ? 14.461 21.160 21.201 1.00 7.08 227 VAL A N 1
ATOM 1775 C CA . VAL A 1 227 ? 13.085 21.611 21.025 1.00 7.28 227 VAL A CA 1
ATOM 1776 C C . VAL A 1 227 ? 12.219 21.176 22.186 1.00 7.17 227 VAL A C 1
ATOM 1777 O O . VAL A 1 227 ? 11.477 21.983 22.733 1.00 7.29 227 VAL A O 1
ATOM 1781 N N . GLY A 1 228 ? 12.294 19.915 22.602 1.00 7.94 228 GLY A N 1
ATOM 1782 C CA . GLY A 1 228 ? 11.463 19.481 23.713 1.00 7.46 228 GLY A CA 1
ATOM 1783 C C . GLY A 1 228 ? 11.800 20.194 25.018 1.00 6.63 228 GLY A C 1
ATOM 1784 O O . GLY A 1 228 ? 10.913 20.480 25.825 1.00 8.07 228 GLY A O 1
ATOM 1785 N N . ILE A 1 229 ? 13.076 20.479 25.228 1.00 7.38 229 ILE A N 1
ATOM 1786 C CA . ILE A 1 229 ? 13.493 21.255 26.408 1.00 7.67 229 ILE A CA 1
ATOM 1787 C C . ILE A 1 229 ? 12.935 22.676 26.324 1.00 8.08 229 ILE A C 1
ATOM 1788 O O . ILE A 1 229 ? 12.370 23.192 27.295 1.00 8.78 229 ILE A O 1
ATOM 1793 N N . MET A 1 230 ? 13.066 23.306 25.161 1.00 7.94 230 MET A N 1
ATOM 1794 C CA . MET A 1 230 ? 12.551 24.645 24.939 1.00 8.43 230 MET A CA 1
ATOM 1795 C C . MET A 1 230 ? 11.043 24.698 25.212 1.00 8.87 230 MET A C 1
ATOM 1796 O O . MET A 1 230 ? 10.540 25.669 25.770 1.00 11.00 230 MET A O 1
ATOM 1801 N N . GLN A 1 231 ? 10.333 23.634 24.856 1.00 7.73 231 GLN A N 1
ATOM 1802 C CA . GLN A 1 231 ? 8.884 23.561 25.030 1.00 7.86 231 GLN A CA 1
ATOM 1803 C C . GLN A 1 231 ? 8.457 23.117 26.416 1.00 8.49 231 GLN A C 1
ATOM 1804 O O . GLN A 1 231 ? 7.253 23.005 26.691 1.00 10.08 231 GLN A O 1
ATOM 1810 N N . GLY A 1 232 ? 9.412 22.814 27.283 1.00 9.42 232 GLY A N 1
ATOM 1811 C CA . GLY A 1 232 ? 9.094 22.362 28.647 1.00 9.49 232 GLY A CA 1
ATOM 1812 C C . GLY A 1 232 ? 8.562 20.937 28.749 1.00 9.25 232 GLY A C 1
ATOM 1813 O O . GLY A 1 232 ? 7.937 20.547 29.748 1.00 11.64 232 GLY A O 1
ATOM 1814 N N . LEU A 1 233 ? 8.840 20.144 27.725 1.00 8.06 233 LEU A N 1
ATOM 1815 C CA . LEU A 1 233 ? 8.340 18.773 27.634 1.00 8.17 233 LEU A CA 1
ATOM 1816 C C . LEU A 1 233 ? 9.402 17.701 27.945 1.00 8.20 233 LEU A C 1
ATOM 1817 O O . LEU A 1 233 ? 9.073 16.514 28.115 1.00 9.61 233 LEU A O 1
ATOM 1822 N N . LEU A 1 234 ? 10.666 18.119 28.006 1.00 8.48 234 LEU A N 1
ATOM 1823 C CA . LEU A 1 234 ? 11.766 17.229 28.293 1.00 8.85 234 LEU A CA 1
ATOM 1824 C C . LEU A 1 234 ? 12.668 17.828 29.352 1.00 9.17 234 LEU A C 1
ATOM 1825 O O . LEU A 1 234 ? 12.792 19.063 29.457 1.00 10.30 234 LEU A O 1
ATOM 1830 N N . ASN A 1 235 ? 13.333 16.936 30.064 1.00 10.48 235 ASN A N 1
ATOM 1831 C CA . ASN A 1 235 ? 14.371 17.282 31.031 1.00 11.16 235 ASN A CA 1
ATOM 1832 C C . ASN A 1 235 ? 15.705 17.448 30.321 1.00 11.05 235 ASN A C 1
ATOM 1833 O O . ASN A 1 235 ? 15.800 17.322 29.097 1.00 9.48 235 ASN A O 1
ATOM 1838 N N . ASN A 1 236 ? 16.744 17.749 31.076 1.00 11.52 236 ASN A N 1
ATOM 1839 C CA . ASN A 1 236 ? 18.006 18.159 30.483 1.00 11.95 236 ASN A CA 1
ATOM 1840 C C . ASN A 1 236 ? 18.897 17.041 29.975 1.00 12.14 236 ASN A C 1
ATOM 1841 O O . ASN A 1 236 ? 19.852 17.318 29.263 1.00 14.34 236 ASN A O 1
ATOM 1846 N N . ASN A 1 237 ? 18.578 15.801 30.318 1.00 11.18 237 ASN A N 1
ATOM 1847 C CA . ASN A 1 237 ? 19.334 14.638 29.870 1.00 11.65 237 ASN A CA 1
ATOM 1848 C C . ASN A 1 237 ? 18.338 13.625 29.341 1.00 11.35 237 ASN A C 1
ATOM 1849 O O . ASN A 1 237 ? 17.438 13.205 30.059 1.00 12.48 237 ASN A O 1
ATOM 1854 N N . VAL A 1 238 ? 18.471 13.267 28.066 1.00 8.98 238 VAL A N 1
ATOM 1855 C CA . VAL A 1 238 ? 17.464 12.482 27.367 1.00 9.04 238 VAL A CA 1
ATOM 1856 C C . VAL A 1 238 ? 18.107 11.396 26.535 1.00 9.19 238 VAL A C 1
ATOM 1857 O O . VAL A 1 238 ? 19.047 11.637 25.784 1.00 9.91 238 VAL A O 1
ATOM 1861 N N . GLN A 1 239 ? 17.578 10.197 26.668 1.00 9.37 239 GLN A N 1
ATOM 1862 C CA . GLN A 1 239 ? 17.880 9.084 25.781 1.00 9.56 239 GLN A CA 1
ATOM 1863 C C . GLN A 1 239 ? 17.020 9.153 24.549 1.00 8.80 239 GLN A C 1
ATOM 1864 O O . GLN A 1 239 ? 15.775 9.198 24.631 1.00 9.38 239 GLN A O 1
ATOM 1870 N N . VAL A 1 240 ? 17.688 9.129 23.406 1.00 8.24 240 VAL A N 1
ATOM 1871 C CA . VAL A 1 240 ? 16.997 9.189 22.126 1.00 7.76 240 VAL A CA 1
ATOM 1872 C C . VAL A 1 240 ? 17.173 7.883 21.386 1.00 8.41 240 VAL A C 1
ATOM 1873 O O . VAL A 1 240 ? 18.302 7.485 21.091 1.00 8.98 240 VAL A O 1
ATOM 1877 N N . ASP A 1 241 ? 16.064 7.234 21.080 1.00 8.29 241 ASP A N 1
ATOM 1878 C CA . ASP A 1 241 ? 16.086 5.982 20.373 1.00 8.09 241 ASP A CA 1
ATOM 1879 C C . ASP A 1 241 ? 15.742 6.230 18.891 1.00 8.21 241 ASP A C 1
ATOM 1880 O O . ASP A 1 241 ? 14.624 6.627 18.557 1.00 9.74 241 ASP A O 1
ATOM 1885 N N . LEU A 1 242 ? 16.714 5.967 18.022 1.00 8.68 242 LEU A N 1
ATOM 1886 C CA . LEU A 1 242 ? 16.598 6.025 16.590 1.00 8.85 242 LEU A CA 1
ATOM 1887 C C . LEU A 1 242 ? 16.507 4.601 16.026 1.00 7.80 242 LEU A C 1
ATOM 1888 O O . LEU A 1 242 ? 16.748 3.629 16.747 1.00 8.75 242 LEU A O 1
ATOM 1893 N N . PRO A 1 243 ? 16.150 4.454 14.734 1.00 8.25 243 PRO A N 1
ATOM 1894 C CA . PRO A 1 243 ? 16.049 3.094 14.186 1.00 8.93 243 PRO A CA 1
ATOM 1895 C C . PRO A 1 243 ? 17.316 2.259 14.422 1.00 8.93 243 PRO A C 1
ATOM 1896 O O . PRO A 1 243 ? 17.234 1.070 14.743 1.00 11.43 243 PRO A O 1
ATOM 1900 N N . GLY A 1 244 ? 18.487 2.869 14.293 1.00 8.38 244 GLY A N 1
ATOM 1901 C CA . GLY A 1 244 ? 19.738 2.154 14.433 1.00 8.96 244 GLY A CA 1
ATOM 1902 C C . GLY A 1 244 ? 20.332 2.018 15.824 1.00 9.54 244 GLY A C 1
ATOM 1903 O O . GLY A 1 244 ? 21.353 1.369 15.989 1.00 11.00 244 GLY A O 1
ATOM 1904 N N . GLY A 1 245 ? 19.713 2.632 16.829 1.00 9.17 245 GLY A N 1
ATOM 1905 C CA . GLY A 1 245 ? 20.233 2.579 18.183 1.00 9.72 245 GLY A CA 1
ATOM 1906 C C . GLY A 1 245 ? 19.974 3.877 18.914 1.00 10.01 245 GLY A C 1
ATOM 1907 O O . GLY A 1 245 ? 19.159 4.683 18.482 1.00 10.61 245 GLY A O 1
ATOM 1908 N N . SER A 1 246 ? 20.658 4.060 20.039 1.00 9.10 246 SER A N 1
ATOM 1909 C CA . SER A 1 246 ? 20.384 5.180 20.947 1.00 8.78 246 SER A CA 1
ATOM 1910 C C . SER A 1 246 ? 21.555 6.109 21.141 1.00 8.83 246 SER A C 1
ATOM 1911 O O . SER A 1 246 ? 22.713 5.701 21.053 1.00 9.82 246 SER A O 1
ATOM 1914 N N . LEU A 1 247 ? 21.221 7.365 21.414 1.00 7.98 247 LEU A N 1
ATOM 1915 C CA . LEU A 1 247 ? 22.164 8.400 21.795 1.00 7.87 247 LEU A CA 1
ATOM 1916 C C . LEU A 1 247 ? 21.735 9.045 23.091 1.00 8.46 247 LEU A C 1
ATOM 1917 O O . LEU A 1 247 ? 20.561 9.075 23.401 1.00 9.57 247 LEU A O 1
ATOM 1922 N N . MET A 1 248 ? 22.698 9.580 23.816 1.00 8.78 248 MET A N 1
ATOM 1923 C CA . MET A 1 248 ? 22.411 10.360 25.008 1.00 9.10 248 MET A CA 1
ATOM 1924 C C . MET A 1 248 ? 22.681 11.824 24.739 1.00 9.32 248 MET A C 1
ATOM 1925 O O . MET A 1 248 ? 23.801 12.193 24.345 1.00 9.76 248 MET A O 1
ATOM 1934 N N . ILE A 1 249 ? 21.668 12.666 24.960 1.00 8.70 249 ILE A N 1
ATOM 1935 C CA . ILE A 1 249 ? 21.773 14.078 24.711 1.00 8.95 249 ILE A CA 1
ATOM 1936 C C . ILE A 1 249 ? 21.678 14.805 26.059 1.00 9.51 249 ILE A C 1
ATOM 1937 O O . ILE A 1 249 ? 20.821 14.478 26.902 1.00 10.58 249 ILE A O 1
ATOM 1942 N N . GLU A 1 250 ? 22.536 15.799 26.250 1.00 9.11 250 GLU A N 1
ATOM 1943 C CA . GLU A 1 250 ? 22.535 16.595 27.472 1.00 10.41 250 GLU A CA 1
ATOM 1944 C C . GLU A 1 250 ? 22.576 18.048 27.089 1.00 9.49 250 GLU A C 1
ATOM 1945 O O . GLU A 1 250 ? 23.437 18.456 26.320 1.00 9.85 250 GLU A O 1
ATOM 1951 N N . TRP A 1 251 ? 21.659 18.845 27.637 1.00 9.39 251 TRP A N 1
ATOM 1952 C CA . TRP A 1 251 ? 21.645 20.283 27.362 1.00 9.18 251 TRP A CA 1
ATOM 1953 C C . TRP A 1 251 ? 21.065 21.019 28.557 1.00 10.31 251 TRP A C 1
ATOM 1954 O O . TRP A 1 251 ? 19.916 20.809 28.900 1.00 10.14 251 TRP A O 1
ATOM 1965 N N . ASN A 1 252 ? 21.852 21.916 29.137 1.00 10.96 252 ASN A N 1
ATOM 1966 C CA . ASN A 1 252 ? 21.432 22.644 30.327 1.00 11.40 252 ASN A CA 1
ATOM 1967 C C . ASN A 1 252 ? 20.770 23.990 29.949 1.00 12.69 252 ASN A C 1
ATOM 1968 O O . ASN A 1 252 ? 20.468 24.809 30.817 1.00 15.26 252 ASN A O 1
ATOM 1973 N N . GLY A 1 253 ? 20.536 24.234 28.665 1.00 11.92 253 GLY A N 1
ATOM 1974 C CA . GLY A 1 253 ? 19.705 25.334 28.240 1.00 11.90 253 GLY A CA 1
ATOM 1975 C C . GLY A 1 253 ? 20.431 26.473 27.589 1.00 12.04 253 GLY A C 1
ATOM 1976 O O . GLY A 1 253 ? 21.604 26.387 27.221 1.00 11.72 253 GLY A O 1
ATOM 1977 N N . VAL A 1 254 ? 19.728 27.576 27.435 1.00 13.82 254 VAL A N 1
ATOM 1978 C CA . VAL A 1 254 ? 20.220 28.683 26.657 1.00 15.48 254 VAL A CA 1
ATOM 1979 C C . VAL A 1 254 ? 21.551 29.175 27.284 1.00 14.16 254 VAL A C 1
ATOM 1980 O O . VAL A 1 254 ? 21.672 29.230 28.513 1.00 15.19 254 VAL A O 1
ATOM 1984 N N . GLY A 1 255 ? 22.550 29.472 26.453 1.00 14.55 255 GLY A N 1
ATOM 1985 C CA . GLY A 1 255 ? 23.916 29.821 26.929 1.00 14.82 255 GLY A CA 1
ATOM 1986 C C . GLY A 1 255 ? 24.880 28.662 27.099 1.00 15.11 255 GLY A C 1
ATOM 1987 O O . GLY A 1 255 ? 26.077 28.868 27.320 1.00 15.03 255 GLY A O 1
ATOM 1988 N N . HIS A 1 256 ? 24.368 27.435 26.997 1.00 14.81 256 HIS A N 1
ATOM 1989 C CA . HIS A 1 256 ? 25.156 26.242 27.250 1.00 13.87 256 HIS A CA 1
ATOM 1990 C C . HIS A 1 256 ? 25.298 25.435 25.990 1.00 11.93 256 HIS A C 1
ATOM 1991 O O . HIS A 1 256 ? 24.389 25.381 25.167 1.00 10.92 256 HIS A O 1
ATOM 1998 N N . PRO A 1 257 ? 26.435 24.757 25.860 1.00 11.00 257 PRO A N 1
ATOM 1999 C CA . PRO A 1 257 ? 26.579 23.862 24.741 1.00 10.33 257 PRO A CA 1
ATOM 2000 C C . PRO A 1 257 ? 25.725 22.640 24.950 1.00 9.92 257 PRO A C 1
ATOM 2001 O O . PRO A 1 257 ? 25.433 22.271 26.083 1.00 10.46 257 PRO A O 1
ATOM 2005 N N . LEU A 1 258 ? 25.358 21.995 23.844 1.00 8.99 258 LEU A N 1
ATOM 2006 C CA . LEU A 1 258 ? 24.625 20.749 23.877 1.00 7.85 258 LEU A CA 1
ATOM 2007 C C . LEU A 1 258 ? 25.606 19.600 23.608 1.00 7.68 258 LEU A C 1
ATOM 2008 O O . LEU A 1 258 ? 26.460 19.709 22.705 1.00 8.92 258 LEU A O 1
ATOM 2013 N N . TYR A 1 259 ? 25.484 18.521 24.385 1.00 8.20 259 TYR A N 1
ATOM 2014 C CA . TYR A 1 259 ? 26.365 17.354 24.260 1.00 8.28 259 TYR A CA 1
ATOM 2015 C C . TYR A 1 259 ? 25.603 16.146 23.736 1.00 8.54 259 TYR A C 1
ATOM 2016 O O . TYR A 1 259 ? 24.455 15.915 24.116 1.00 8.91 259 TYR A O 1
ATOM 2025 N N . MET A 1 260 ? 26.259 15.378 22.878 1.00 8.11 260 MET A N 1
ATOM 2026 C CA . MET A 1 260 ? 25.711 14.173 22.284 1.00 7.88 260 MET A CA 1
ATOM 2027 C C . MET A 1 260 ? 26.753 13.072 22.406 1.00 7.45 260 MET A C 1
ATOM 2028 O O . MET A 1 260 ? 27.896 13.248 21.981 1.00 9.02 260 MET A O 1
ATOM 2033 N N . THR A 1 261 ? 26.346 11.960 22.983 1.00 8.55 261 THR A N 1
ATOM 2034 C CA . THR A 1 261 ? 27.231 10.828 23.192 1.00 8.64 261 THR A CA 1
ATOM 2035 C C . THR A 1 261 ? 26.692 9.569 22.532 1.00 7.96 261 THR A C 1
ATOM 2036 O O . THR A 1 261 ? 25.513 9.236 22.644 1.00 8.46 261 THR A O 1
ATOM 2040 N N . GLY A 1 262 ? 27.570 8.850 21.850 1.00 7.99 262 GLY A N 1
ATOM 2041 C CA . GLY A 1 262 ? 27.213 7.569 21.267 1.00 8.18 262 GLY A CA 1
ATOM 2042 C C . GLY A 1 262 ? 28.359 6.884 20.566 1.00 7.91 262 GLY A C 1
ATOM 2043 O O . GLY A 1 262 ? 29.504 7.337 20.611 1.00 8.24 262 GLY A O 1
ATOM 2044 N N . GLU A 1 263 ? 28.011 5.799 19.879 1.00 8.08 263 GLU A N 1
ATOM 2045 C CA . GLU A 1 263 ? 28.991 4.930 19.212 1.00 9.79 263 GLU A CA 1
ATOM 2046 C C . GLU A 1 263 ? 29.518 5.480 17.894 1.00 9.33 263 GLU A C 1
ATOM 2047 O O . GLU A 1 263 ? 28.906 6.324 17.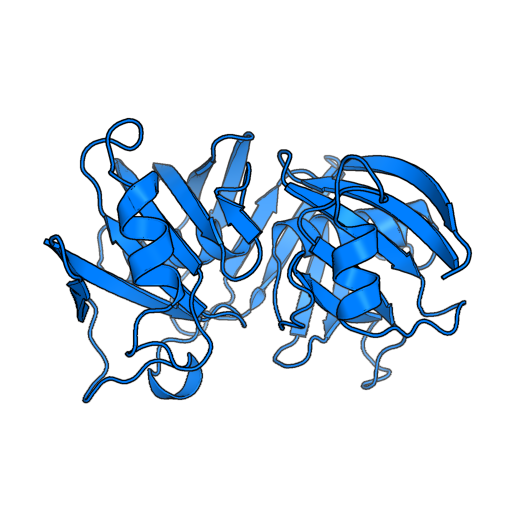278 1.00 9.26 263 GLU A O 1
ATOM 2053 N N . ALA A 1 264 ? 30.655 4.951 17.461 1.00 8.22 264 ALA A N 1
ATOM 2054 C CA . ALA A 1 264 ? 31.201 5.200 16.146 1.00 9.32 264 ALA A CA 1
ATOM 2055 C C . ALA A 1 264 ? 32.085 4.021 15.774 1.00 8.70 264 ALA A C 1
ATOM 2056 O O . ALA A 1 264 ? 32.853 3.521 16.611 1.00 9.76 264 ALA A O 1
ATOM 2058 N N . THR A 1 265 ? 31.995 3.561 14.526 1.00 8.33 265 THR A N 1
ATOM 2059 C CA . THR A 1 265 ? 32.633 2.307 14.154 1.00 8.76 265 THR A CA 1
ATOM 2060 C C . THR A 1 265 ? 33.351 2.430 12.815 1.00 7.72 265 THR A C 1
ATOM 2061 O O . THR A 1 265 ? 32.760 2.873 11.839 1.00 7.85 265 THR A O 1
ATOM 2065 N N . HIS A 1 266 ? 34.601 1.979 12.752 1.00 7.75 266 HIS A N 1
ATOM 2066 C CA . HIS A 1 266 ? 35.340 1.849 11.505 1.00 7.15 266 HIS A CA 1
ATOM 2067 C C . HIS A 1 266 ? 35.047 0.511 10.862 1.00 6.82 266 HIS A C 1
ATOM 2068 O O . HIS A 1 266 ? 35.008 -0.515 11.552 1.00 9.84 266 HIS A O 1
ATOM 2075 N N . ILE A 1 267 ? 34.781 0.509 9.549 1.00 6.13 267 ILE A N 1
ATOM 2076 C CA . ILE A 1 267 ? 34.427 -0.722 8.833 1.00 6.15 267 ILE A CA 1
ATOM 2077 C C . ILE A 1 267 ? 35.554 -1.208 7.916 1.00 6.76 267 ILE A C 1
ATOM 2078 O O . ILE A 1 267 ? 36.001 -2.330 8.034 1.00 8.37 267 ILE A O 1
ATOM 2083 N N . TYR A 1 268 ? 35.980 -0.390 6.971 1.00 6.54 268 TYR A N 1
ATOM 2084 C CA . TYR A 1 268 ? 36.999 -0.787 6.015 1.00 6.46 268 TYR A CA 1
ATOM 2085 C C . TYR A 1 268 ? 37.702 0.432 5.446 1.00 7.37 268 TYR A C 1
ATOM 2086 O O . TYR A 1 268 ? 37.246 1.556 5.613 1.00 7.10 268 TYR A O 1
ATOM 2095 N N . ASP A 1 269 ? 38.817 0.198 4.759 1.00 7.20 269 ASP A N 1
ATOM 2096 C CA . ASP A 1 269 ? 39.536 1.253 4.058 1.00 7.76 269 ASP A CA 1
ATOM 2097 C C . ASP A 1 269 ? 39.456 1.021 2.555 1.00 7.43 269 ASP A C 1
ATOM 2098 O O . ASP A 1 269 ? 39.374 -0.120 2.101 1.00 8.32 269 ASP A O 1
ATOM 2103 N N . GLY A 1 270 ? 39.518 2.090 1.779 1.00 7.11 270 GLY A N 1
ATOM 2104 C CA . GLY A 1 270 ? 39.364 2.025 0.348 1.00 8.57 270 GLY A CA 1
ATOM 2105 C C . GLY A 1 270 ? 40.265 2.964 -0.404 1.00 8.08 270 GLY A C 1
ATOM 2106 O O . GLY A 1 270 ? 40.856 3.885 0.156 1.00 8.37 270 GLY A O 1
ATOM 2107 N N . PHE A 1 271 ? 40.344 2.699 -1.699 1.00 9.34 271 PHE A N 1
ATOM 2108 C CA . PHE A 1 271 ? 41.035 3.528 -2.646 1.00 9.79 271 PHE A CA 1
ATOM 2109 C C . PHE A 1 271 ? 40.226 3.631 -3.919 1.00 9.66 271 PHE A C 1
ATOM 2110 O O . PHE A 1 271 ? 39.776 2.631 -4.453 1.00 8.76 271 PHE A O 1
ATOM 2118 N N . ILE A 1 272 ? 40.040 4.849 -4.397 1.00 10.53 272 ILE A N 1
ATOM 2119 C CA . ILE A 1 272 ? 39.265 5.064 -5.622 1.00 11.06 272 ILE A CA 1
ATOM 2120 C C . ILE A 1 272 ? 39.896 6.182 -6.423 1.00 12.63 272 ILE A C 1
ATOM 2121 O O . ILE A 1 272 ? 40.409 7.147 -5.849 1.00 12.39 272 ILE A O 1
ATOM 2126 N N . THR A 1 273 ? 39.885 6.038 -7.746 1.00 14.20 273 THR A N 1
ATOM 2127 C CA . THR A 1 273 ? 40.293 7.124 -8.642 1.00 16.07 273 THR A CA 1
ATOM 2128 C C . THR A 1 273 ? 39.043 7.871 -9.054 1.00 16.41 273 THR A C 1
ATOM 2129 O O . THR A 1 273 ? 38.127 7.280 -9.617 1.00 18.40 273 THR A O 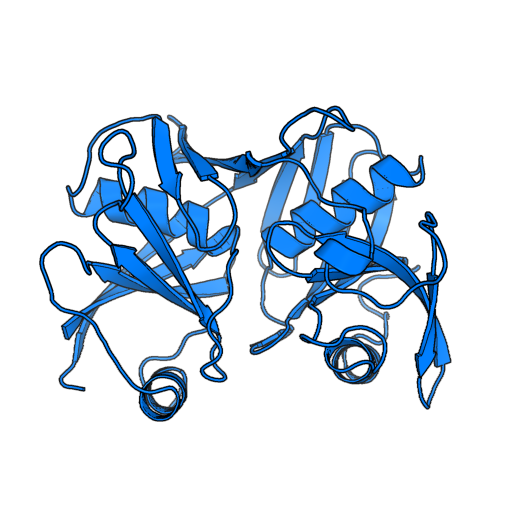1
ATOM 2133 N N . LEU A 1 274 ? 38.969 9.165 -8.735 1.00 17.28 274 LEU A N 1
ATOM 2134 C CA . LEU A 1 274 ? 37.751 9.936 -9.006 1.00 18.46 274 LEU A CA 1
ATOM 2135 C C . LEU A 1 274 ? 37.556 10.220 -10.475 1.00 19.78 274 LEU A C 1
ATOM 2136 O O . LEU A 1 274 ? 38.538 10.371 -11.202 1.00 20.82 274 LEU A O 1
#

B-factor: mean 13.79, std 8.84, range [5.45, 65.39]

Secondary structure (DSSP, 8-state):
-EEEEEEETTEEEEEEE-SSS-----HHHHHHHH-TTTS---SEEEEEE--SSTTSSEEEEEEETTS-EES--HHHHHHHHHHHHHTTS---SEEEEE-SS-EEEEEE-TTS-EEEE----B--GGGTT---SS--SSEEEE-SS-EEEEEEEESSSEEEEEE-S-TTTS-HHHHHHHHHT-TT-TT--EEEEEEEEETTEEEEEEEETTTEE-S--HHHHHHHHHHHHHTTSS-SEEEEEETTEEEEEEE--TTS-EEEEE--EEEEEEE---

Organism: Haemophilus influenzae (strain ATCC 51907 / DSM 11121 / KW20 / Rd) (NCBI:txid71421)

CATH classification: 3.10.310.10 (+1 more: 3.10.310.10)

GO terms:
  GO:0008837 diaminopimelate epimerase activity (F, EXP)

Radius of gyration: 17.63 Å; Cα contacts (8 Å, |Δi|>4): 707; chains: 1; bounding box: 50×38×41 Å